Protein AF-A0A954U4F9-F1 (afdb_monomer_lite)

Sequence (194 aa):
PFNKIRFCVFPKHYRYNENEPAQYPFPCLAKGSSKWLGSNKSEIREGWKFDFAHFVPAYFQHLEKRIGQLRDLGIEADIILFHPYDRWGFSTMDAEHDDRYLRYVVARLAAYRNVWWSMANEFDLMDEKSMADWDRFFHVVQESDPYQHLRSVHNCRGFYDHAKPWVTHQSIQFRDLTQVNLWRTQAKKPVVVD

Structure (mmCIF, N/CA/C/O backbone):
data_AF-A0A954U4F9-F1
#
_entry.id   AF-A0A954U4F9-F1
#
loop_
_atom_site.group_PDB
_atom_site.id
_atom_site.type_symbol
_atom_site.label_atom_id
_atom_site.label_alt_id
_atom_site.label_comp_id
_atom_site.label_asym_id
_atom_site.label_entity_id
_atom_site.label_seq_id
_atom_site.pdbx_PDB_ins_code
_atom_site.Cartn_x
_atom_site.Cartn_y
_atom_site.Cartn_z
_atom_site.occupancy
_atom_site.B_iso_or_equiv
_atom_site.auth_seq_id
_atom_site.auth_comp_id
_atom_site.auth_asym_id
_atom_site.auth_atom_id
_atom_site.pdbx_PDB_model_num
ATOM 1 N N . PRO A 1 1 ? -1.617 -17.246 18.560 1.00 83.25 1 PRO A N 1
ATOM 2 C CA . PRO A 1 1 ? -1.333 -17.273 17.102 1.00 83.25 1 PRO A CA 1
ATOM 3 C C . PRO A 1 1 ? -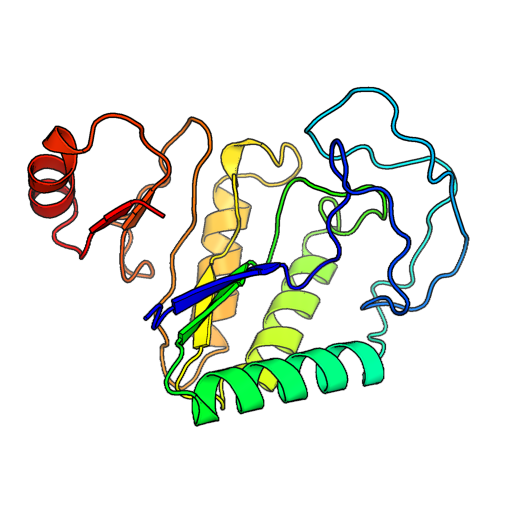1.623 -15.885 16.521 1.00 83.25 1 PRO A C 1
ATOM 5 O O . PRO A 1 1 ? -2.483 -15.204 17.074 1.00 83.25 1 PRO A O 1
ATOM 8 N N . PHE A 1 2 ? -0.916 -15.455 15.472 1.00 95.06 2 PHE A N 1
ATOM 9 C CA . PHE A 1 2 ? -1.218 -14.186 14.795 1.00 95.06 2 PHE A CA 1
ATOM 10 C C . PHE A 1 2 ? -2.509 -14.311 13.978 1.00 95.06 2 PHE A C 1
ATOM 12 O O . PHE A 1 2 ? -2.711 -15.327 13.318 1.00 95.06 2 PHE A O 1
ATOM 19 N N . ASN A 1 3 ? -3.358 -13.283 14.015 1.00 97.69 3 ASN A N 1
ATOM 20 C CA . ASN A 1 3 ? -4.588 -13.177 13.222 1.00 97.69 3 ASN A CA 1
ATOM 21 C C . ASN A 1 3 ? -4.562 -11.989 12.244 1.00 97.69 3 ASN A C 1
ATOM 23 O O . ASN A 1 3 ? -5.569 -11.712 11.609 1.00 97.69 3 ASN A O 1
ATOM 27 N N . LYS A 1 4 ? -3.428 -11.294 12.117 1.00 98.56 4 LYS A N 1
ATOM 28 C CA . LYS A 1 4 ? -3.172 -10.257 11.112 1.00 98.56 4 LYS A CA 1
ATOM 29 C C . LYS A 1 4 ? -1.710 -10.315 10.689 1.00 98.56 4 LYS A C 1
ATOM 31 O O . LYS A 1 4 ? -0.844 -10.570 11.527 1.00 98.56 4 LYS A O 1
ATOM 36 N N . ILE A 1 5 ? -1.432 -10.063 9.415 1.00 98.38 5 ILE A N 1
ATOM 37 C CA . ILE A 1 5 ? -0.070 -9.920 8.891 1.00 98.38 5 ILE A CA 1
ATOM 38 C C . ILE A 1 5 ? 0.010 -8.737 7.933 1.00 98.38 5 ILE A C 1
ATOM 40 O O . ILE A 1 5 ? -0.862 -8.565 7.084 1.00 98.38 5 ILE A O 1
ATOM 44 N N . ARG A 1 6 ? 1.079 -7.947 8.066 1.00 98.50 6 ARG A N 1
ATOM 45 C CA . ARG A 1 6 ? 1.397 -6.840 7.161 1.00 98.50 6 ARG A CA 1
ATOM 46 C C . ARG A 1 6 ? 2.337 -7.322 6.067 1.00 98.50 6 ARG A C 1
ATOM 48 O O . ARG A 1 6 ? 3.351 -7.953 6.369 1.00 98.50 6 ARG A O 1
ATOM 55 N N . PHE A 1 7 ? 2.030 -7.023 4.812 1.00 98.56 7 PHE A N 1
ATOM 56 C CA . PHE A 1 7 ? 2.919 -7.339 3.695 1.00 98.56 7 PHE A CA 1
ATOM 57 C C . PHE A 1 7 ? 2.764 -6.344 2.550 1.00 98.56 7 PHE A C 1
ATOM 59 O O . PHE A 1 7 ? 1.707 -5.756 2.339 1.00 98.56 7 PHE A O 1
ATOM 66 N N . CYS A 1 8 ? 3.854 -6.151 1.817 1.00 98.44 8 CYS A N 1
ATOM 67 C CA . CYS A 1 8 ? 3.915 -5.263 0.666 1.00 98.44 8 CYS A CA 1
ATOM 68 C C . CYS A 1 8 ? 3.305 -5.937 -0.559 1.00 98.44 8 CYS A C 1
ATOM 70 O O . CYS A 1 8 ? 3.579 -7.112 -0.809 1.00 98.44 8 CYS A O 1
ATOM 72 N N . VAL A 1 9 ? 2.506 -5.185 -1.325 1.00 98.56 9 VAL A N 1
ATOM 73 C CA . VAL A 1 9 ? 2.170 -5.582 -2.695 1.00 98.56 9 VAL A CA 1
ATOM 74 C C . VAL A 1 9 ? 3.467 -5.616 -3.483 1.00 98.56 9 VAL A C 1
ATOM 76 O O . VAL A 1 9 ? 3.911 -6.695 -3.858 1.00 98.56 9 VAL A O 1
ATOM 79 N N . PHE A 1 10 ? 4.107 -4.456 -3.650 1.00 98.00 10 PHE A N 1
ATOM 80 C CA . PHE A 1 10 ? 5.369 -4.330 -4.365 1.00 98.00 10 PHE A CA 1
ATOM 81 C C . PHE A 1 10 ? 6.520 -5.085 -3.679 1.00 98.00 10 PHE A C 1
ATOM 83 O O . PHE A 1 10 ? 6.517 -5.278 -2.459 1.00 98.00 10 PHE A O 1
ATOM 90 N N . PRO A 1 11 ? 7.507 -5.566 -4.459 1.00 95.81 11 PRO A N 1
ATOM 91 C CA . PRO A 1 11 ? 8.689 -6.202 -3.894 1.00 95.81 11 PRO A CA 1
ATOM 92 C C . PRO A 1 11 ? 9.488 -5.206 -3.045 1.00 95.81 11 PRO A C 1
ATOM 94 O O . PRO A 1 11 ? 9.502 -4.009 -3.312 1.00 95.81 11 PRO A O 1
ATOM 97 N N . LYS A 1 12 ? 10.186 -5.724 -2.032 1.00 93.62 12 LYS A N 1
ATOM 98 C CA . LYS A 1 12 ? 10.961 -4.934 -1.070 1.00 93.62 12 LYS A CA 1
ATOM 99 C C . LYS A 1 12 ? 12.455 -5.055 -1.351 1.00 93.62 12 LYS A C 1
ATOM 101 O O . LYS A 1 12 ? 12.994 -6.156 -1.283 1.00 93.62 12 LYS A O 1
ATOM 106 N N . HIS A 1 13 ? 13.125 -3.928 -1.572 1.00 90.19 13 HIS A N 1
ATOM 107 C CA . HIS A 1 13 ? 14.581 -3.828 -1.560 1.00 90.19 13 HIS A CA 1
ATOM 108 C C . HIS A 1 13 ? 15.045 -3.105 -0.295 1.00 90.19 13 HIS A C 1
ATOM 110 O O . HIS A 1 13 ? 14.657 -1.968 -0.040 1.00 90.19 13 HIS A O 1
ATOM 116 N N . TYR A 1 14 ? 15.836 -3.780 0.536 1.00 88.50 14 TYR A N 1
ATOM 117 C CA . TYR A 1 14 ? 16.292 -3.229 1.812 1.00 88.50 14 TYR A CA 1
ATOM 118 C C . TYR A 1 14 ? 17.574 -3.917 2.274 1.00 88.50 14 TYR A C 1
ATOM 120 O O . TYR A 1 14 ? 17.950 -4.964 1.745 1.00 88.50 14 TYR A O 1
ATOM 128 N N . ARG A 1 15 ? 18.215 -3.389 3.322 1.00 85.56 15 ARG A N 1
ATOM 129 C CA . ARG A 1 15 ? 19.323 -4.081 3.989 1.00 85.56 15 ARG A CA 1
ATOM 130 C C . ARG A 1 15 ? 18.898 -5.506 4.377 1.00 85.56 15 ARG A C 1
ATOM 132 O O . ARG A 1 15 ? 17.886 -5.682 5.054 1.00 85.56 15 ARG A O 1
ATOM 139 N N . TYR A 1 16 ? 19.683 -6.500 3.954 1.00 86.75 16 TYR A N 1
ATOM 140 C CA . TYR A 1 16 ? 19.411 -7.941 4.110 1.00 86.75 16 TYR A CA 1
ATOM 141 C C . TYR A 1 16 ? 18.215 -8.489 3.309 1.00 86.75 16 TYR A C 1
ATOM 143 O O . TYR A 1 16 ? 17.798 -9.625 3.526 1.00 86.75 16 TYR A O 1
ATOM 151 N N . ASN A 1 17 ? 17.677 -7.714 2.365 1.00 87.44 17 ASN A N 1
ATOM 152 C CA . ASN A 1 17 ? 16.648 -8.144 1.426 1.00 87.44 17 ASN A CA 1
ATOM 153 C C . ASN A 1 17 ? 16.997 -7.672 0.005 1.00 87.44 17 ASN A C 1
ATOM 155 O O . ASN A 1 17 ? 16.533 -6.634 -0.473 1.00 87.44 17 ASN A O 1
ATOM 159 N N . GLU A 1 18 ? 17.872 -8.438 -0.648 1.00 84.81 18 GLU A N 1
ATOM 160 C CA . GLU A 1 18 ? 18.409 -8.130 -1.982 1.00 84.81 18 GLU A CA 1
ATOM 161 C C . GLU A 1 18 ? 17.909 -9.089 -3.073 1.00 84.81 18 GLU A C 1
ATOM 163 O O . GLU A 1 18 ? 18.182 -8.866 -4.257 1.00 84.81 18 GLU A O 1
ATOM 168 N N . ASN A 1 19 ? 17.157 -10.124 -2.677 1.00 88.19 19 ASN A N 1
ATOM 169 C CA . ASN A 1 19 ? 16.639 -11.165 -3.561 1.00 88.19 19 ASN A CA 1
ATOM 170 C C . ASN A 1 19 ? 15.830 -10.554 -4.711 1.00 88.19 19 ASN A C 1
ATOM 172 O O . ASN A 1 19 ? 14.979 -9.691 -4.496 1.00 88.19 19 ASN A O 1
ATOM 176 N N . GLU A 1 20 ? 16.064 -11.029 -5.934 1.00 89.75 20 GLU A N 1
ATOM 177 C CA . GLU A 1 20 ? 15.207 -10.654 -7.057 1.00 89.75 20 GLU A CA 1
ATOM 178 C C . GLU A 1 20 ? 13.834 -11.319 -6.928 1.00 89.75 20 GLU A C 1
ATOM 180 O O . GLU A 1 20 ? 13.761 -12.531 -6.688 1.00 89.75 20 GLU A O 1
ATOM 185 N N . PRO A 1 21 ? 12.733 -10.571 -7.110 1.00 92.81 21 PRO A N 1
ATOM 186 C CA . PRO A 1 21 ? 11.418 -11.175 -7.170 1.00 92.81 21 PRO A CA 1
ATOM 187 C C . PRO A 1 21 ? 11.297 -12.010 -8.450 1.00 92.81 21 PRO A C 1
ATOM 189 O O . PRO A 1 21 ? 11.773 -11.636 -9.521 1.00 92.81 21 PRO A O 1
ATOM 192 N N . ALA A 1 22 ? 10.614 -13.150 -8.352 1.00 92.94 22 ALA A N 1
ATOM 193 C CA . ALA A 1 22 ? 10.379 -14.017 -9.507 1.00 92.94 22 ALA A CA 1
ATOM 194 C C . ALA A 1 22 ? 9.445 -13.377 -10.554 1.00 92.94 22 ALA A C 1
ATOM 196 O O . ALA A 1 22 ? 9.438 -13.786 -11.713 1.00 92.94 22 ALA A O 1
ATOM 197 N N . GLN A 1 23 ? 8.624 -12.408 -10.136 1.00 94.81 23 GLN A N 1
ATOM 198 C CA . GLN A 1 23 ? 7.621 -11.728 -10.952 1.00 94.81 23 GLN A CA 1
ATOM 199 C C . GLN A 1 23 ? 7.501 -10.260 -10.529 1.00 94.81 23 GLN A C 1
ATOM 201 O O . GLN A 1 23 ? 7.738 -9.923 -9.370 1.00 94.81 23 GLN A O 1
ATOM 206 N N . TYR A 1 24 ? 7.070 -9.411 -11.461 1.00 97.56 24 TYR A N 1
ATOM 207 C CA . TYR A 1 24 ? 6.826 -7.986 -11.242 1.00 97.56 24 TYR A CA 1
ATOM 208 C C . TYR A 1 24 ? 5.364 -7.638 -11.559 1.00 97.56 24 TYR A C 1
ATOM 210 O O . TYR A 1 24 ? 4.747 -8.328 -12.374 1.00 97.56 24 TYR A O 1
ATOM 218 N N . PRO A 1 25 ? 4.817 -6.563 -10.965 1.00 98.25 25 PRO A N 1
ATOM 219 C CA . PRO A 1 25 ? 3.463 -6.071 -11.257 1.00 98.25 25 PRO A CA 1
ATOM 220 C C . PRO A 1 25 ? 3.293 -5.535 -12.688 1.00 98.25 25 PRO A C 1
ATOM 222 O O . PRO A 1 25 ? 2.173 -5.527 -13.199 1.00 98.25 25 PRO A O 1
ATOM 225 N N . PHE A 1 26 ? 4.388 -5.123 -13.332 1.00 98.56 26 PHE A N 1
ATOM 226 C CA . PHE A 1 26 ? 4.433 -4.508 -14.661 1.00 98.56 26 PHE A CA 1
ATOM 227 C C . PHE A 1 26 ? 5.470 -5.221 -15.552 1.00 98.56 26 PHE A C 1
ATOM 229 O O . PHE A 1 26 ? 6.446 -5.768 -15.022 1.00 98.56 26 PHE A O 1
ATOM 236 N N . PRO A 1 27 ? 5.314 -5.227 -16.891 1.00 98.25 27 PRO A N 1
ATOM 237 C CA . PRO A 1 27 ? 6.334 -5.717 -17.808 1.00 98.25 27 PRO A CA 1
ATOM 238 C C . PRO A 1 27 ? 7.660 -4.976 -17.629 1.00 98.25 27 PRO A C 1
ATOM 240 O O . PRO A 1 27 ? 7.718 -3.747 -17.658 1.00 98.25 27 PRO A O 1
ATOM 243 N N . CYS A 1 28 ? 8.737 -5.738 -17.451 1.00 96.31 28 CYS A N 1
ATOM 244 C CA . CYS A 1 28 ? 10.091 -5.207 -17.357 1.00 96.31 28 CYS A CA 1
ATOM 245 C C . CYS A 1 28 ? 10.623 -4.911 -18.767 1.00 96.31 28 CYS A C 1
ATOM 247 O O . CYS A 1 28 ? 10.787 -5.829 -19.570 1.00 96.31 28 CYS A O 1
ATOM 249 N N . LEU A 1 29 ? 10.893 -3.639 -19.057 1.00 95.88 29 LEU A N 1
ATOM 250 C CA . LEU A 1 29 ? 11.442 -3.173 -20.334 1.00 95.88 29 LEU A CA 1
ATOM 251 C C . LEU A 1 29 ? 12.974 -3.184 -20.333 1.00 95.88 29 LEU A C 1
ATOM 253 O O . LEU A 1 29 ? 13.598 -3.424 -21.363 1.00 95.88 29 LEU A O 1
ATOM 257 N N . ALA A 1 30 ? 13.583 -2.923 -19.176 1.00 93.62 30 ALA A N 1
ATOM 258 C CA . ALA A 1 30 ? 15.024 -2.999 -18.979 1.00 93.62 30 ALA A CA 1
ATOM 259 C C . ALA A 1 30 ? 15.349 -3.341 -17.520 1.00 93.62 30 ALA A C 1
ATOM 261 O O . ALA A 1 30 ? 14.650 -2.911 -16.598 1.00 93.62 30 ALA A O 1
ATOM 262 N N . LYS A 1 31 ? 16.422 -4.115 -17.323 1.00 90.25 31 LYS A N 1
ATOM 263 C CA . LYS A 1 31 ? 16.948 -4.456 -15.997 1.00 90.25 31 LYS A CA 1
ATOM 264 C C . LYS A 1 31 ? 18.041 -3.472 -15.595 1.00 90.25 31 LYS A C 1
ATOM 266 O O . LYS A 1 31 ? 18.921 -3.165 -16.396 1.00 90.25 31 LYS A O 1
ATOM 271 N N . GLY A 1 32 ? 17.998 -3.032 -14.343 1.00 86.12 32 GLY A N 1
ATOM 272 C CA . GLY A 1 32 ? 19.047 -2.240 -13.707 1.00 86.12 32 GLY A CA 1
ATOM 273 C C . GLY A 1 32 ? 19.898 -3.064 -12.741 1.00 86.12 32 GLY A C 1
ATOM 274 O O . GLY A 1 32 ? 19.799 -4.289 -12.671 1.00 86.12 32 GLY A O 1
ATOM 275 N N . SER A 1 33 ? 20.744 -2.377 -11.975 1.00 82.50 33 SER A N 1
ATOM 276 C CA . SER A 1 33 ? 21.608 -3.008 -10.968 1.00 82.50 33 SER A CA 1
ATOM 277 C C . SER A 1 33 ? 20.823 -3.508 -9.749 1.00 82.50 33 SER A C 1
ATOM 279 O O . SER A 1 33 ? 19.863 -2.875 -9.317 1.00 82.50 33 SER A O 1
ATOM 281 N N . SER A 1 34 ? 21.295 -4.578 -9.108 1.00 79.56 34 SER A N 1
ATOM 282 C CA . SER A 1 34 ? 20.685 -5.171 -7.898 1.00 79.56 34 SER A CA 1
ATOM 283 C C . SER A 1 34 ? 21.550 -5.055 -6.635 1.00 79.56 34 SER A C 1
ATOM 285 O O . SER A 1 34 ? 21.087 -5.351 -5.540 1.00 79.56 34 SER A O 1
ATOM 287 N N . LYS A 1 35 ? 22.783 -4.544 -6.765 1.00 76.06 35 LYS A N 1
ATOM 288 C CA . LYS A 1 35 ? 23.743 -4.321 -5.668 1.00 76.06 35 LYS A CA 1
ATOM 289 C C . LYS A 1 35 ? 23.285 -3.263 -4.661 1.00 76.06 35 LYS A C 1
ATOM 291 O O . LYS A 1 35 ? 23.235 -2.103 -5.058 1.00 76.06 35 LYS A O 1
ATOM 296 N N . TRP A 1 36 ? 23.011 -3.592 -3.401 1.00 74.50 36 TRP A N 1
ATOM 297 C CA . TRP A 1 36 ? 22.679 -2.593 -2.366 1.00 74.50 36 TRP A CA 1
ATOM 298 C C . TRP A 1 36 ? 23.773 -1.512 -2.199 1.00 74.50 36 TRP A C 1
ATOM 300 O O . TRP A 1 36 ? 24.963 -1.838 -2.204 1.00 74.50 36 TRP A O 1
ATOM 310 N N . LEU A 1 37 ? 23.388 -0.230 -2.090 1.00 74.06 37 LEU A N 1
ATOM 311 C CA . LEU A 1 37 ? 24.334 0.901 -2.036 1.00 74.06 37 LEU A CA 1
ATOM 312 C C . LEU A 1 37 ? 24.467 1.561 -0.659 1.00 74.06 37 LEU A C 1
ATOM 314 O O . LEU A 1 37 ? 25.291 2.460 -0.502 1.00 74.06 37 LEU A O 1
ATOM 318 N N . GLY A 1 38 ? 23.726 1.102 0.348 1.00 71.81 38 GLY A N 1
ATOM 319 C CA . GLY A 1 38 ? 23.849 1.624 1.709 1.00 71.81 38 GLY A CA 1
ATOM 320 C C . GLY A 1 38 ? 22.635 2.388 2.225 1.00 71.81 38 GLY A C 1
ATOM 321 O O . GLY A 1 38 ? 22.636 2.761 3.399 1.00 71.81 38 GLY A O 1
ATOM 322 N N . SER A 1 39 ? 21.616 2.636 1.396 1.00 71.00 39 SER A N 1
ATOM 323 C CA . SER A 1 39 ? 20.434 3.398 1.791 1.00 71.00 39 SER A CA 1
ATOM 324 C C . SER A 1 39 ? 19.286 2.493 2.236 1.00 71.00 39 SER A C 1
ATOM 326 O O . SER A 1 39 ? 19.106 1.365 1.775 1.00 71.00 39 SER A O 1
ATOM 328 N N . ASN A 1 40 ? 18.491 3.034 3.156 1.00 68.56 40 ASN A N 1
ATOM 329 C CA . ASN A 1 40 ? 17.230 2.462 3.625 1.00 68.56 40 ASN A CA 1
ATOM 330 C C . ASN A 1 40 ? 16.008 3.193 3.024 1.00 68.56 40 ASN A C 1
ATOM 332 O O . ASN A 1 40 ? 14.882 2.944 3.444 1.00 68.56 40 ASN A O 1
ATOM 336 N N . LYS A 1 41 ? 16.228 4.119 2.083 1.00 68.06 41 LYS A N 1
ATOM 337 C CA . LYS A 1 41 ? 15.193 4.794 1.283 1.00 68.06 41 LYS A CA 1
ATOM 338 C C . LYS A 1 41 ? 15.182 4.246 -0.145 1.00 68.06 41 LYS A C 1
ATOM 340 O O . LYS A 1 41 ? 16.110 3.527 -0.516 1.00 68.06 41 LYS A O 1
ATOM 345 N N . SER A 1 42 ? 14.179 4.635 -0.933 1.00 69.06 42 SER A N 1
ATOM 346 C CA . SER A 1 42 ? 14.087 4.280 -2.346 1.00 69.06 42 SER A CA 1
ATOM 347 C C . SER A 1 42 ? 15.374 4.680 -3.061 1.00 69.06 42 SER A C 1
ATOM 349 O O . SER A 1 42 ? 15.766 5.844 -3.081 1.00 69.06 42 SER A O 1
ATOM 351 N N . GLU A 1 43 ? 16.051 3.688 -3.624 1.00 69.44 43 GLU A N 1
ATOM 352 C CA . GLU A 1 43 ? 17.248 3.856 -4.435 1.00 69.44 43 GLU A CA 1
ATOM 353 C C . GLU A 1 43 ? 16.830 3.601 -5.879 1.00 69.44 43 GLU A C 1
ATOM 355 O O . GLU A 1 43 ? 17.077 2.511 -6.386 1.00 69.44 43 GLU A O 1
ATOM 360 N N . ILE A 1 44 ? 16.148 4.541 -6.542 1.00 66.81 44 ILE A N 1
ATOM 361 C CA . ILE A 1 44 ? 15.753 4.333 -7.944 1.00 66.81 44 ILE A CA 1
ATOM 362 C C . ILE A 1 44 ? 17.019 4.187 -8.781 1.00 66.81 44 ILE A C 1
ATOM 364 O O . ILE A 1 44 ? 17.814 5.119 -8.906 1.00 66.81 44 ILE A O 1
ATOM 368 N N . ARG A 1 45 ? 17.253 2.980 -9.299 1.00 66.94 45 ARG A N 1
ATOM 369 C CA . ARG A 1 45 ? 18.544 2.652 -9.908 1.00 66.94 45 ARG A CA 1
ATOM 370 C C . ARG A 1 45 ? 18.508 2.905 -11.385 1.00 66.94 45 ARG A C 1
ATOM 372 O O . ARG A 1 45 ? 17.541 2.573 -12.070 1.00 66.94 45 ARG A O 1
ATOM 379 N N . GLU A 1 46 ? 19.644 3.364 -11.881 1.00 67.88 46 GLU A N 1
ATOM 380 C CA . GLU A 1 46 ? 19.895 3.404 -13.307 1.00 67.88 46 GLU A CA 1
ATOM 381 C C . GLU A 1 46 ? 19.658 2.020 -13.932 1.00 67.88 46 GLU A C 1
ATOM 383 O O . GLU A 1 46 ? 20.132 0.982 -13.453 1.00 67.88 46 GLU A O 1
ATOM 388 N N . GLY A 1 47 ? 18.877 2.021 -15.009 1.00 80.19 47 GLY A N 1
ATOM 389 C CA . GLY A 1 47 ? 18.649 0.862 -15.864 1.00 80.19 47 GLY A CA 1
ATOM 390 C C . GLY A 1 47 ? 17.312 0.148 -15.673 1.00 80.19 47 GLY A C 1
ATOM 391 O O . GLY A 1 47 ? 16.840 -0.438 -16.646 1.00 80.19 47 GLY A O 1
ATOM 392 N N . TRP A 1 48 ? 16.659 0.215 -14.504 1.00 91.56 48 TRP A N 1
ATOM 393 C CA . TRP A 1 48 ? 15.318 -0.373 -14.369 1.00 91.56 48 TRP A CA 1
ATOM 394 C C . TRP A 1 48 ? 14.294 0.470 -15.130 1.00 91.56 48 TRP A C 1
ATOM 396 O O . TRP A 1 48 ? 14.194 1.678 -14.927 1.00 91.56 48 TRP A O 1
ATOM 406 N N . LYS A 1 49 ? 13.538 -0.172 -16.025 1.00 93.56 49 LYS A N 1
ATOM 407 C CA . LYS A 1 49 ? 12.417 0.445 -16.743 1.00 93.56 49 LYS A CA 1
ATOM 408 C C . LYS A 1 49 ? 11.263 -0.536 -16.820 1.00 93.56 49 LYS A C 1
ATOM 410 O O . LYS A 1 49 ? 11.470 -1.706 -17.145 1.00 93.56 49 LYS A O 1
ATOM 415 N N . PHE A 1 50 ? 10.060 -0.043 -16.568 1.00 96.75 50 PHE A N 1
ATOM 416 C CA . PHE A 1 50 ? 8.830 -0.822 -16.597 1.00 96.75 50 PHE A CA 1
ATOM 417 C C . PHE A 1 50 ? 7.774 -0.119 -17.440 1.00 96.75 50 PHE A C 1
ATOM 419 O O . PHE A 1 50 ? 7.770 1.105 -17.555 1.00 96.75 50 PHE A O 1
ATOM 426 N N . ASP A 1 51 ? 6.885 -0.910 -18.027 1.00 97.75 51 ASP A N 1
ATOM 427 C CA . ASP A 1 51 ? 5.682 -0.415 -18.684 1.00 97.75 51 ASP A CA 1
ATOM 428 C C . ASP A 1 51 ? 4.560 -0.270 -17.650 1.00 97.75 51 ASP A C 1
ATOM 430 O O . ASP A 1 51 ? 3.813 -1.213 -17.385 1.00 97.75 51 ASP A O 1
ATOM 434 N N . PHE A 1 52 ? 4.453 0.909 -17.038 1.00 97.62 52 PHE A N 1
ATOM 435 C CA . PHE A 1 52 ? 3.422 1.175 -16.033 1.00 97.62 52 PHE A CA 1
ATOM 436 C C . PHE A 1 52 ? 1.998 1.222 -16.615 1.00 97.62 52 PHE A C 1
ATOM 438 O O . PHE A 1 52 ? 1.025 1.150 -15.861 1.00 97.62 52 PHE A O 1
ATOM 445 N N . ALA A 1 53 ? 1.845 1.264 -17.943 1.00 96.88 53 ALA A N 1
ATOM 446 C CA . ALA A 1 53 ? 0.541 1.243 -18.592 1.00 96.88 53 ALA A CA 1
ATOM 447 C C . ALA A 1 53 ? -0.062 -0.170 -18.678 1.00 96.88 53 ALA A C 1
ATOM 449 O O . ALA A 1 53 ? -1.259 -0.300 -18.943 1.00 96.88 53 ALA A O 1
ATOM 450 N N . HIS A 1 54 ? 0.708 -1.235 -18.431 1.00 98.25 54 HIS A N 1
ATOM 451 C CA . HIS A 1 54 ? 0.217 -2.610 -18.520 1.00 98.25 54 HIS A CA 1
ATOM 452 C C . HIS A 1 54 ? 0.548 -3.411 -17.264 1.00 98.25 54 HIS A C 1
ATOM 454 O O . HIS A 1 54 ? 1.694 -3.505 -16.849 1.00 98.25 54 HIS A O 1
ATOM 460 N N . PHE A 1 55 ? -0.453 -4.055 -16.668 1.00 98.75 55 PHE A N 1
ATOM 461 C CA . PHE A 1 55 ? -0.230 -4.964 -15.544 1.00 98.75 55 PHE A CA 1
ATOM 462 C C . PHE A 1 55 ? 0.156 -6.361 -16.031 1.00 98.75 55 PHE A C 1
ATOM 464 O O . PHE A 1 55 ? -0.287 -6.798 -17.090 1.00 98.75 55 PHE A O 1
ATOM 471 N N . VAL A 1 56 ? 0.910 -7.099 -15.215 1.00 98.69 56 VAL A N 1
ATOM 472 C CA . VAL A 1 56 ? 1.158 -8.538 -15.380 1.00 98.69 56 VAL A CA 1
ATOM 473 C C . VAL A 1 56 ? 0.148 -9.303 -14.516 1.00 98.69 56 VAL A C 1
ATOM 475 O O . VAL A 1 56 ? 0.352 -9.420 -13.306 1.00 98.69 56 VAL A O 1
ATOM 478 N N . PRO A 1 57 ? -0.946 -9.866 -15.072 1.00 98.56 57 PRO A N 1
ATOM 479 C CA . PRO A 1 57 ? -2.015 -10.446 -14.254 1.00 98.56 57 PRO A CA 1
ATOM 480 C C . PRO A 1 57 ? -1.551 -11.606 -13.366 1.00 98.56 57 PRO A C 1
ATOM 482 O O . PRO A 1 57 ? -2.041 -11.751 -12.250 1.00 98.56 57 PRO A O 1
ATOM 485 N N . ALA A 1 58 ? -0.568 -12.390 -13.823 1.00 98.50 58 ALA A N 1
ATOM 486 C CA . ALA A 1 58 ? -0.015 -13.520 -13.075 1.00 98.50 58 ALA A CA 1
ATOM 487 C C . ALA A 1 58 ? 0.574 -13.118 -11.708 1.00 98.50 58 ALA A C 1
ATOM 489 O O . ALA A 1 58 ? 0.489 -13.890 -10.754 1.00 98.50 58 ALA A O 1
ATOM 490 N N . TYR A 1 59 ? 1.121 -11.904 -11.593 1.00 98.69 59 TYR A N 1
ATOM 491 C CA . TYR A 1 59 ? 1.635 -11.371 -10.332 1.00 98.69 59 TYR A CA 1
ATOM 492 C C . TYR A 1 59 ? 0.509 -11.175 -9.305 1.00 98.69 59 TYR A C 1
ATOM 494 O O . TYR A 1 59 ? 0.591 -11.642 -8.169 1.00 98.69 59 TYR A O 1
ATOM 502 N N . PHE A 1 60 ? -0.594 -10.557 -9.729 1.00 98.75 60 PHE A N 1
ATOM 503 C CA . PHE A 1 60 ? -1.747 -10.302 -8.863 1.00 98.75 60 PHE A CA 1
ATOM 504 C C . PHE A 1 60 ? -2.533 -11.581 -8.555 1.00 98.75 60 PHE A C 1
ATOM 506 O O . PHE A 1 60 ? -2.994 -11.750 -7.433 1.00 98.75 60 PHE A O 1
ATOM 513 N N . GLN A 1 61 ? -2.595 -12.537 -9.486 1.00 98.75 61 GLN A N 1
ATOM 514 C CA . GLN A 1 61 ? -3.151 -13.872 -9.229 1.00 98.75 61 GLN A CA 1
ATOM 515 C C . GLN A 1 61 ? -2.366 -14.627 -8.146 1.00 98.75 61 GLN A C 1
ATOM 517 O O . GLN A 1 61 ? -2.948 -15.341 -7.325 1.00 98.75 61 GLN A O 1
ATOM 522 N N . HIS A 1 62 ? -1.038 -14.468 -8.111 1.00 98.56 62 HIS A N 1
ATOM 523 C CA . HIS A 1 62 ? -0.234 -15.019 -7.024 1.00 98.56 62 HIS A CA 1
ATOM 524 C C . HIS A 1 62 ? -0.607 -14.381 -5.682 1.00 98.56 62 HIS A C 1
ATOM 526 O O . HIS A 1 62 ? -0.812 -15.097 -4.700 1.00 98.56 62 HIS A O 1
ATOM 532 N N . LEU A 1 63 ? -0.727 -13.052 -5.647 1.00 98.50 63 LEU A N 1
ATOM 533 C CA . LEU A 1 63 ? -1.114 -12.298 -4.456 1.00 98.50 63 LEU A CA 1
ATOM 534 C C . LEU A 1 63 ? -2.503 -12.712 -3.940 1.00 98.50 63 LEU A C 1
ATOM 536 O O . LEU A 1 63 ? -2.646 -13.058 -2.769 1.00 98.50 63 LEU A O 1
ATOM 540 N N . GLU A 1 64 ? -3.495 -12.784 -4.827 1.00 98.81 64 GLU A N 1
ATOM 541 C CA . GLU A 1 64 ? -4.861 -13.264 -4.564 1.00 98.81 64 GLU A CA 1
ATOM 542 C C . GLU A 1 64 ? -4.879 -14.652 -3.933 1.00 98.81 64 GLU A C 1
ATOM 544 O O . GLU A 1 64 ? -5.571 -14.890 -2.940 1.00 98.81 64 GLU A O 1
ATOM 549 N N . LYS A 1 65 ? -4.075 -15.575 -4.476 1.00 98.75 65 LYS A N 1
ATOM 550 C CA . LYS A 1 65 ? -3.930 -16.919 -3.915 1.00 98.75 65 LYS A CA 1
ATOM 551 C C . LYS A 1 65 ? -3.438 -16.862 -2.470 1.00 98.75 65 LYS A C 1
ATOM 553 O O . LYS A 1 65 ? -3.963 -17.590 -1.630 1.00 98.75 65 LYS A O 1
ATOM 558 N N . ARG A 1 66 ? -2.443 -16.021 -2.162 1.00 98.62 66 ARG A N 1
ATOM 559 C CA . ARG A 1 66 ? -1.908 -15.898 -0.794 1.00 98.62 66 ARG A CA 1
ATOM 560 C C . ARG A 1 66 ? -2.899 -15.234 0.156 1.00 98.62 66 ARG A C 1
ATOM 562 O O . ARG A 1 66 ? -3.067 -15.727 1.265 1.00 98.62 66 ARG A O 1
ATOM 569 N N . ILE A 1 67 ? -3.617 -14.207 -0.289 1.00 98.81 67 ILE A N 1
ATOM 570 C CA . ILE A 1 67 ? -4.677 -13.560 0.499 1.00 98.81 67 ILE A CA 1
ATOM 571 C C . ILE A 1 67 ? -5.805 -14.548 0.816 1.00 98.81 67 ILE A C 1
ATOM 573 O O . ILE A 1 67 ? -6.236 -14.635 1.966 1.00 98.81 67 ILE A O 1
ATOM 577 N N . GLY A 1 68 ? -6.237 -15.347 -0.166 1.00 98.81 68 GLY A N 1
ATOM 578 C CA . GLY A 1 68 ? -7.221 -16.411 0.043 1.00 98.81 68 GLY A CA 1
ATOM 579 C C . GLY A 1 68 ? -6.753 -17.458 1.056 1.00 98.81 68 GLY A C 1
ATOM 580 O O . GLY A 1 68 ? -7.519 -17.853 1.927 1.00 98.81 68 GLY A O 1
ATOM 581 N N . GLN A 1 69 ? -5.476 -17.845 1.014 1.00 98.75 69 GLN A N 1
ATOM 582 C CA . GLN A 1 69 ? -4.902 -18.763 2.002 1.00 98.75 69 GLN A CA 1
ATOM 583 C C . GLN A 1 69 ? -4.861 -18.161 3.413 1.00 98.75 69 GLN A C 1
ATOM 585 O O . GLN A 1 69 ? -5.197 -18.853 4.369 1.00 98.75 69 GLN A O 1
ATOM 590 N N . LEU A 1 70 ? -4.497 -16.882 3.560 1.00 98.75 70 LEU A N 1
ATOM 591 C CA . LEU A 1 70 ? -4.556 -16.186 4.854 1.00 98.75 70 LEU A CA 1
ATOM 592 C C . LEU A 1 70 ? -5.988 -16.151 5.399 1.00 98.75 70 LEU A C 1
ATOM 594 O O . LEU A 1 70 ? -6.213 -16.459 6.567 1.00 98.75 70 LEU A O 1
ATOM 598 N N . ARG A 1 71 ? -6.965 -15.864 4.536 1.00 98.56 71 ARG A N 1
ATOM 599 C CA . ARG A 1 71 ? -8.390 -15.857 4.883 1.00 98.56 71 ARG A CA 1
ATOM 600 C C . ARG A 1 71 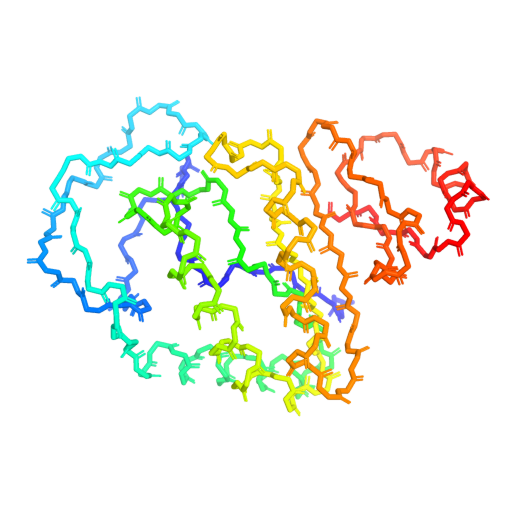? -8.857 -17.205 5.420 1.00 98.56 71 ARG A C 1
ATOM 602 O O . ARG A 1 71 ? -9.582 -17.249 6.410 1.00 98.56 71 ARG A O 1
ATOM 609 N N . ASP A 1 72 ? -8.460 -18.290 4.760 1.00 98.50 72 ASP A N 1
ATOM 610 C CA . ASP A 1 72 ? -8.849 -19.650 5.140 1.00 98.50 72 ASP A CA 1
ATOM 611 C C . ASP A 1 72 ? -8.187 -20.079 6.467 1.00 98.50 72 ASP A C 1
ATOM 613 O O . ASP A 1 72 ? -8.723 -20.923 7.181 1.00 98.50 72 ASP A O 1
ATOM 617 N N . LEU A 1 73 ? -7.074 -19.435 6.843 1.00 98.19 73 LEU A N 1
ATOM 618 C CA . LEU A 1 73 ? -6.422 -19.558 8.153 1.00 98.19 73 LEU A CA 1
ATOM 619 C C . LEU A 1 73 ? -6.990 -18.606 9.226 1.00 98.19 73 LEU A C 1
ATOM 621 O O . LEU A 1 73 ? -6.536 -18.650 10.368 1.00 98.19 73 LEU A O 1
ATOM 625 N N . GLY A 1 74 ? -7.954 -17.743 8.887 1.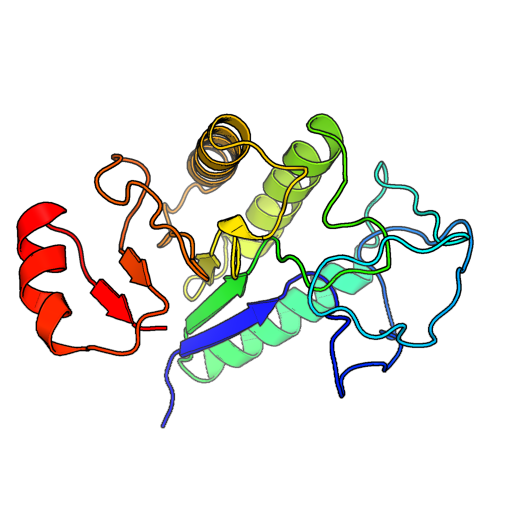00 98.25 74 GLY A N 1
ATOM 626 C CA . GLY A 1 74 ? -8.496 -16.736 9.808 1.00 98.25 74 GLY A CA 1
ATOM 627 C C . GLY A 1 74 ? -7.536 -15.575 10.093 1.00 98.25 74 GLY A C 1
ATOM 628 O O . GLY A 1 74 ? -7.540 -15.038 11.200 1.00 98.25 74 GLY A O 1
ATOM 629 N N . ILE A 1 75 ? -6.689 -15.222 9.120 1.00 98.81 75 ILE A N 1
ATOM 630 C CA . ILE A 1 75 ? -5.704 -14.141 9.216 1.00 98.81 75 ILE A CA 1
ATOM 631 C C . ILE A 1 75 ? -6.117 -12.971 8.312 1.00 98.81 75 ILE A C 1
ATOM 633 O O . ILE A 1 75 ? -6.311 -13.131 7.103 1.00 98.81 75 ILE A O 1
ATOM 637 N N . GLU A 1 76 ? -6.191 -11.781 8.899 1.00 98.81 76 GLU A N 1
ATOM 638 C CA . GLU A 1 76 ? -6.371 -10.507 8.210 1.00 98.81 76 GLU A CA 1
ATOM 639 C C . GLU A 1 76 ? -5.117 -10.158 7.390 1.00 98.81 76 GLU A C 1
ATOM 641 O O . GLU A 1 76 ? -3.981 -10.188 7.879 1.00 98.81 76 GLU A O 1
ATOM 646 N N . ALA A 1 77 ? -5.331 -9.843 6.119 1.00 98.81 77 ALA A N 1
ATOM 647 C CA . ALA A 1 77 ? -4.329 -9.408 5.168 1.00 98.81 77 ALA A CA 1
ATOM 648 C C . ALA A 1 77 ? -4.239 -7.878 5.187 1.00 98.81 77 ALA A C 1
ATOM 650 O O . ALA A 1 77 ? -5.054 -7.193 4.575 1.00 98.81 77 ALA A O 1
ATOM 651 N N . ASP A 1 78 ? -3.236 -7.350 5.883 1.00 98.88 78 ASP A N 1
ATOM 652 C CA . ASP A 1 78 ? -2.961 -5.918 5.947 1.00 98.88 78 ASP A CA 1
ATOM 653 C C . ASP A 1 78 ? -2.001 -5.527 4.816 1.00 98.88 78 ASP A C 1
ATOM 655 O O . ASP A 1 78 ? -0.785 -5.749 4.871 1.00 98.88 78 ASP A O 1
ATOM 659 N N . ILE A 1 79 ? -2.595 -5.042 3.726 1.00 98.88 79 ILE A N 1
ATOM 660 C CA . ILE A 1 79 ? -1.947 -4.877 2.429 1.00 98.88 79 ILE A CA 1
ATOM 661 C C . ILE A 1 79 ? -1.323 -3.490 2.343 1.00 98.88 79 ILE A C 1
ATOM 663 O O . ILE A 1 79 ? -2.023 -2.484 2.233 1.00 98.88 79 ILE A O 1
ATOM 667 N N . ILE A 1 80 ? 0.007 -3.449 2.325 1.00 98.94 80 ILE A N 1
ATOM 668 C CA . ILE A 1 80 ? 0.793 -2.235 2.109 1.00 98.94 80 ILE A CA 1
ATOM 669 C C . ILE A 1 80 ? 0.846 -1.940 0.605 1.00 98.94 80 ILE A C 1
ATOM 671 O O . ILE A 1 80 ? 1.494 -2.665 -0.157 1.00 98.94 80 ILE A O 1
ATOM 675 N N . LEU A 1 81 ? 0.158 -0.872 0.194 1.00 98.88 81 LEU A N 1
ATOM 676 C CA . LEU A 1 81 ? 0.001 -0.471 -1.207 1.00 98.88 81 LEU A CA 1
ATOM 677 C C . LEU A 1 81 ? 1.253 0.218 -1.760 1.00 98.88 81 LEU A C 1
ATOM 679 O O . LEU A 1 81 ? 1.633 -0.059 -2.897 1.00 98.88 81 LEU A O 1
ATOM 683 N N . PHE A 1 82 ? 1.912 1.049 -0.951 1.00 98.69 82 PHE A N 1
ATOM 684 C CA . PHE A 1 82 ? 3.168 1.723 -1.283 1.00 98.69 82 PHE A CA 1
ATOM 685 C C . PHE A 1 82 ? 4.195 1.617 -0.147 1.00 98.69 82 PHE A C 1
ATOM 687 O O . PHE A 1 82 ? 3.853 1.389 1.011 1.00 98.69 82 PHE A O 1
ATOM 694 N N . HIS A 1 83 ? 5.480 1.774 -0.456 1.00 97.56 83 HIS A N 1
ATOM 695 C CA . HIS A 1 83 ? 6.544 1.817 0.551 1.00 97.56 83 HIS A CA 1
ATOM 696 C C . HIS A 1 83 ? 7.832 2.432 -0.020 1.00 97.56 83 HIS A C 1
ATOM 698 O O . HIS A 1 83 ? 8.054 2.356 -1.232 1.00 97.56 83 HIS A O 1
ATOM 704 N N . PRO A 1 84 ? 8.746 2.931 0.832 1.00 95.19 84 PRO A N 1
ATOM 705 C CA . PRO A 1 84 ? 10.028 3.504 0.414 1.00 95.19 84 PRO A CA 1
ATOM 706 C C . PRO A 1 84 ? 11.121 2.448 0.150 1.00 95.19 84 PRO A C 1
ATOM 708 O O . PRO A 1 84 ? 12.289 2.783 0.005 1.00 95.19 84 PRO A O 1
ATOM 711 N N . TYR A 1 85 ? 10.801 1.151 0.154 1.00 93.25 85 TYR A N 1
ATOM 712 C CA . TYR A 1 85 ? 11.789 0.073 -0.024 1.00 93.25 85 TYR A CA 1
ATOM 713 C C . TYR A 1 85 ? 11.927 -0.358 -1.481 1.00 93.25 85 TYR A C 1
ATOM 715 O O . TYR A 1 85 ? 11.652 -1.509 -1.828 1.00 93.25 85 TYR A O 1
ATOM 723 N N . ASP A 1 86 ? 12.280 0.580 -2.347 1.00 92.06 86 ASP A N 1
ATOM 724 C CA . ASP A 1 86 ? 12.208 0.371 -3.786 1.00 92.06 86 ASP A CA 1
ATOM 725 C C . ASP A 1 86 ? 13.547 0.605 -4.490 1.00 92.06 86 ASP A C 1
ATOM 727 O O . ASP A 1 86 ? 14.378 1.410 -4.072 1.00 92.06 86 ASP A O 1
ATOM 731 N N . ARG A 1 87 ? 13.733 -0.123 -5.589 1.00 90.69 87 ARG A N 1
ATOM 732 C CA . ARG A 1 87 ? 14.806 0.100 -6.563 1.00 90.69 87 ARG A CA 1
ATOM 733 C C . ARG A 1 87 ? 14.333 0.087 -8.015 1.00 90.69 87 ARG A C 1
ATOM 735 O O . ARG A 1 87 ? 15.129 0.340 -8.918 1.00 90.69 87 ARG A O 1
ATOM 742 N N . TRP A 1 88 ? 13.068 -0.265 -8.232 1.00 93.44 88 TRP A N 1
ATOM 743 C CA . TRP A 1 88 ? 12.477 -0.564 -9.530 1.00 93.44 88 TRP A CA 1
ATOM 744 C C . TRP A 1 88 ? 11.718 0.628 -10.128 1.00 93.44 88 TRP A C 1
ATOM 746 O O . TRP A 1 88 ? 11.455 0.615 -11.328 1.00 93.44 88 TRP A O 1
ATOM 756 N N . GLY A 1 89 ? 11.393 1.651 -9.329 1.00 93.56 89 GLY A N 1
ATOM 757 C CA . GLY A 1 89 ? 10.644 2.840 -9.759 1.00 93.56 89 GLY A CA 1
ATOM 758 C C . GLY A 1 89 ? 9.163 2.817 -9.376 1.00 93.56 89 GLY A C 1
ATOM 759 O O . GLY A 1 89 ? 8.428 3.729 -9.741 1.00 93.56 89 GLY A O 1
ATOM 760 N N . PHE A 1 90 ? 8.707 1.801 -8.639 1.00 95.88 90 PHE A N 1
ATOM 761 C CA . PHE A 1 90 ? 7.321 1.679 -8.183 1.00 95.88 90 PHE A CA 1
ATOM 762 C C . PHE A 1 90 ? 6.961 2.718 -7.114 1.00 95.88 90 PHE A C 1
ATOM 764 O O . PHE A 1 90 ? 5.805 3.123 -7.029 1.00 95.88 90 PHE A O 1
ATOM 771 N N . SER A 1 91 ? 7.926 3.186 -6.310 1.00 94.62 91 SER A N 1
ATOM 772 C CA . SER A 1 91 ? 7.670 4.230 -5.305 1.00 94.62 91 SER A CA 1
ATOM 773 C C . SER A 1 91 ? 7.582 5.639 -5.899 1.00 94.62 91 SER A C 1
ATOM 775 O O . SER A 1 91 ? 7.145 6.556 -5.210 1.00 94.62 91 SER A O 1
ATOM 777 N N . THR A 1 92 ? 8.003 5.820 -7.154 1.00 94.69 92 THR A N 1
ATOM 778 C CA . THR A 1 92 ? 8.149 7.125 -7.820 1.00 94.69 92 THR A CA 1
ATOM 779 C C . THR A 1 92 ? 7.378 7.200 -9.140 1.00 94.69 92 THR A C 1
ATOM 781 O O . THR A 1 92 ? 7.737 7.983 -10.018 1.00 94.69 92 THR A O 1
ATOM 784 N N . MET A 1 93 ? 6.345 6.369 -9.313 1.00 96.75 93 MET A N 1
ATOM 785 C CA . MET A 1 93 ? 5.420 6.488 -10.444 1.00 96.75 93 MET A CA 1
ATOM 786 C C . MET A 1 93 ? 4.761 7.875 -10.449 1.00 96.75 93 MET A C 1
ATOM 788 O O . MET A 1 93 ? 4.647 8.521 -9.401 1.00 96.75 93 MET A O 1
ATOM 792 N N . ASP A 1 94 ? 4.331 8.342 -11.619 1.00 97.44 94 ASP A N 1
ATOM 793 C CA . ASP A 1 94 ? 3.531 9.563 -11.699 1.00 97.44 94 ASP A CA 1
ATOM 794 C C . ASP A 1 94 ? 2.106 9.346 -11.157 1.00 97.44 94 ASP A C 1
ATOM 796 O O . ASP A 1 94 ? 1.671 8.226 -10.869 1.00 97.44 94 ASP A O 1
ATOM 800 N N . ALA A 1 95 ? 1.371 10.451 -11.022 1.00 98.31 95 ALA A N 1
ATOM 801 C CA . ALA A 1 95 ? 0.042 10.448 -10.432 1.00 98.31 95 ALA A CA 1
ATOM 802 C C . ALA A 1 95 ? -0.962 9.572 -11.195 1.00 98.31 95 ALA A C 1
ATOM 804 O O . ALA A 1 95 ? -1.796 8.948 -10.543 1.00 98.31 95 ALA A O 1
ATOM 805 N N . GLU A 1 96 ? -0.888 9.514 -12.531 1.00 98.50 96 GLU A N 1
ATOM 806 C CA . GLU A 1 96 ? -1.794 8.715 -13.367 1.00 98.50 96 GLU A CA 1
ATOM 807 C C . GLU A 1 96 ? -1.560 7.218 -13.139 1.00 98.50 96 GLU A C 1
ATOM 809 O O . GLU A 1 96 ? -2.507 6.447 -12.949 1.00 98.50 96 GLU A O 1
ATOM 814 N N . HIS A 1 97 ? -0.293 6.810 -13.100 1.00 98.62 97 HIS A N 1
ATOM 815 C CA . HIS A 1 97 ? 0.088 5.424 -12.881 1.00 98.62 97 HIS A CA 1
ATOM 816 C C . HIS A 1 97 ? -0.197 4.958 -11.446 1.00 98.62 97 HIS A C 1
ATOM 818 O O . HIS A 1 97 ? -0.679 3.835 -11.275 1.00 98.62 97 HIS A O 1
ATOM 824 N N . ASP A 1 98 ? -0.006 5.811 -10.430 1.00 98.75 98 ASP A N 1
ATOM 825 C CA . ASP A 1 98 ? -0.441 5.516 -9.054 1.00 98.75 98 ASP A CA 1
ATOM 826 C C . ASP A 1 98 ? -1.947 5.232 -8.994 1.00 98.75 98 ASP A C 1
ATOM 828 O O . ASP A 1 98 ? -2.394 4.225 -8.444 1.00 98.75 98 ASP A O 1
ATOM 832 N N . ASP A 1 99 ? -2.735 6.127 -9.587 1.00 98.81 99 ASP A N 1
ATOM 833 C CA . ASP A 1 99 ? -4.191 6.085 -9.603 1.00 98.81 99 ASP A CA 1
ATOM 834 C C . ASP A 1 99 ? -4.704 4.820 -10.295 1.00 98.81 99 ASP A C 1
ATOM 836 O O . ASP A 1 99 ? -5.615 4.138 -9.814 1.00 98.81 99 ASP A O 1
ATOM 840 N N . ARG A 1 100 ? -4.101 4.491 -11.440 1.00 98.81 100 ARG A N 1
ATOM 841 C CA . ARG A 1 100 ? -4.406 3.280 -12.197 1.00 98.81 100 ARG A CA 1
ATOM 842 C C . ARG A 1 100 ? -4.067 2.028 -11.394 1.00 98.81 100 ARG A C 1
ATOM 844 O O . ARG A 1 100 ? -4.867 1.092 -11.373 1.00 98.81 100 ARG A O 1
ATOM 851 N N . TYR A 1 101 ? -2.912 2.012 -10.732 1.00 98.88 101 TYR A N 1
ATOM 852 C CA . TYR A 1 101 ? -2.492 0.922 -9.855 1.00 98.88 101 TYR A CA 1
ATOM 853 C C . TYR A 1 101 ? -3.475 0.715 -8.700 1.00 98.88 101 TYR A C 1
ATOM 855 O O . TYR A 1 101 ? -3.949 -0.406 -8.508 1.00 98.88 101 TYR A O 1
ATOM 863 N N . LEU A 1 102 ? -3.849 1.780 -7.989 1.00 98.94 102 LEU A N 1
ATOM 864 C CA . LEU A 1 102 ? -4.787 1.707 -6.870 1.00 98.94 102 LEU A CA 1
ATOM 865 C C . LEU A 1 102 ? -6.149 1.157 -7.302 1.00 98.94 102 LEU A C 1
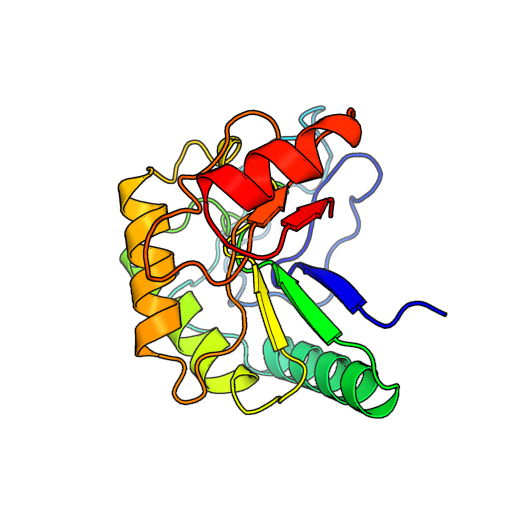ATOM 867 O O . LEU A 1 102 ? -6.632 0.192 -6.708 1.00 98.94 102 LEU A O 1
ATOM 871 N N . ARG A 1 103 ? -6.739 1.703 -8.376 1.00 98.94 103 ARG A N 1
ATOM 872 C CA . ARG A 1 103 ? -8.022 1.207 -8.908 1.00 98.94 103 ARG A CA 1
ATOM 873 C C . ARG A 1 103 ? -7.932 -0.265 -9.304 1.00 98.94 103 ARG A C 1
ATOM 875 O O . ARG A 1 103 ? -8.842 -1.036 -9.008 1.00 98.94 103 ARG A O 1
ATOM 882 N N . TYR A 1 104 ? -6.829 -0.672 -9.932 1.00 98.88 104 TYR A N 1
ATOM 883 C CA . TYR A 1 104 ? -6.623 -2.056 -10.351 1.00 98.88 104 TYR A CA 1
ATOM 884 C C . TYR A 1 104 ? -6.481 -3.017 -9.163 1.00 98.88 104 TYR A C 1
ATOM 886 O O . TYR A 1 104 ? -7.135 -4.058 -9.141 1.00 98.88 104 TYR A O 1
ATOM 894 N N . VAL A 1 105 ? -5.677 -2.674 -8.152 1.00 98.88 105 VAL A N 1
ATOM 895 C CA . VAL A 1 105 ? -5.509 -3.501 -6.945 1.00 98.88 105 VAL A CA 1
ATOM 896 C C . VAL A 1 105 ? -6.820 -3.627 -6.179 1.00 98.88 105 VAL A C 1
ATOM 898 O O . VAL A 1 105 ? -7.211 -4.739 -5.822 1.00 98.88 105 VAL A O 1
ATOM 901 N N . VAL A 1 106 ? -7.532 -2.518 -5.970 1.00 98.88 106 VAL A N 1
ATOM 902 C CA . VAL A 1 106 ? -8.807 -2.532 -5.245 1.00 98.88 106 VAL A CA 1
ATOM 903 C C . VAL A 1 106 ? -9.851 -3.354 -5.999 1.00 98.88 106 VAL A C 1
ATOM 905 O O . VAL A 1 106 ? -10.460 -4.236 -5.398 1.00 98.88 106 VAL A O 1
ATOM 908 N N . ALA A 1 107 ? -9.991 -3.174 -7.317 1.00 98.88 107 ALA A N 1
ATOM 909 C CA . ALA A 1 107 ? -10.935 -3.950 -8.127 1.00 98.88 107 ALA A CA 1
ATOM 910 C C . ALA A 1 107 ? -10.706 -5.470 -8.038 1.00 98.88 107 ALA A C 1
ATOM 912 O O . ALA A 1 107 ? -11.654 -6.249 -8.128 1.00 98.88 107 ALA A O 1
ATOM 913 N N . ARG A 1 108 ? -9.454 -5.903 -7.854 1.00 98.75 108 ARG A N 1
ATOM 914 C CA . ARG A 1 108 ? -9.098 -7.324 -7.747 1.00 98.75 108 ARG A CA 1
ATOM 915 C C . ARG A 1 108 ? -9.258 -7.885 -6.341 1.00 98.75 108 ARG A C 1
ATOM 917 O O . ARG A 1 108 ? -9.656 -9.038 -6.185 1.00 98.75 108 ARG A O 1
ATOM 924 N N . LEU A 1 109 ? -8.923 -7.094 -5.324 1.00 98.88 109 LEU A N 1
ATOM 925 C CA . LEU A 1 109 ? -8.750 -7.597 -3.961 1.00 98.88 109 LEU A CA 1
ATOM 926 C C . LEU A 1 109 ? -9.887 -7.210 -3.006 1.00 98.88 109 LEU A C 1
ATOM 928 O O . LEU A 1 109 ? -10.051 -7.876 -1.989 1.00 98.88 109 LEU A O 1
ATOM 932 N N . ALA A 1 110 ? -10.724 -6.219 -3.331 1.00 98.75 110 ALA A N 1
ATOM 933 C CA . ALA A 1 110 ? -11.823 -5.796 -2.456 1.00 98.75 110 ALA A CA 1
ATOM 934 C C . ALA A 1 110 ? -12.858 -6.907 -2.198 1.00 98.75 110 ALA A C 1
ATOM 936 O O . ALA A 1 110 ? -13.534 -6.891 -1.184 1.00 98.75 110 ALA A O 1
ATOM 937 N N . ALA A 1 111 ? -12.983 -7.921 -3.057 1.00 98.50 111 ALA A N 1
ATOM 938 C CA . ALA A 1 111 ? -13.891 -9.044 -2.791 1.00 98.50 111 ALA A CA 1
ATOM 939 C C . ALA A 1 111 ? -13.432 -9.954 -1.624 1.00 98.50 111 ALA A C 1
ATOM 941 O O . ALA A 1 111 ? -14.196 -10.798 -1.146 1.00 98.50 111 ALA A O 1
ATOM 942 N N . TYR A 1 112 ? -12.184 -9.826 -1.162 1.00 98.81 112 TYR A N 1
ATOM 943 C CA . TYR A 1 112 ? -11.643 -10.629 -0.071 1.00 98.81 112 TYR A CA 1
ATOM 944 C C . TYR A 1 112 ? -11.935 -9.966 1.277 1.00 98.81 112 TYR A C 1
ATOM 946 O O . TYR A 1 112 ? -11.265 -9.025 1.680 1.00 98.81 112 TYR A O 1
ATOM 954 N N . ARG A 1 113 ? -12.894 -10.533 2.018 1.00 98.50 113 ARG A N 1
ATOM 955 C CA . ARG A 1 113 ? -13.381 -10.009 3.312 1.00 98.50 113 ARG A CA 1
ATOM 956 C C . ARG A 1 113 ? -12.325 -9.769 4.402 1.00 98.50 113 ARG A C 1
ATOM 958 O O . ARG A 1 113 ? -12.641 -9.135 5.396 1.00 98.50 113 ARG A O 1
ATOM 965 N N . ASN A 1 114 ? -11.139 -10.361 4.275 1.00 98.81 114 ASN A N 1
ATOM 966 C CA . ASN A 1 114 ? -10.052 -10.256 5.249 1.00 98.81 114 ASN A CA 1
ATOM 967 C C . ASN A 1 114 ? -9.012 -9.195 4.848 1.00 98.81 114 ASN A C 1
ATOM 969 O O . ASN A 1 114 ? -7.889 -9.247 5.333 1.00 98.81 114 ASN A O 1
ATOM 973 N N . VAL A 1 115 ? -9.324 -8.300 3.905 1.00 98.81 115 VAL A N 1
ATOM 974 C CA . VAL A 1 115 ? -8.392 -7.275 3.413 1.00 98.81 115 VAL A CA 1
ATOM 975 C C . VAL A 1 115 ? -8.481 -5.998 4.234 1.00 98.81 115 VAL A C 1
ATOM 977 O O . VAL A 1 115 ? -9.565 -5.492 4.515 1.00 98.81 115 VAL A O 1
ATOM 980 N N . TRP A 1 116 ? -7.321 -5.458 4.600 1.00 98.88 116 TRP A N 1
ATOM 981 C CA . TRP A 1 116 ? -7.157 -4.104 5.119 1.00 98.88 116 TRP A CA 1
ATOM 982 C C . TRP A 1 116 ? -6.217 -3.339 4.182 1.00 98.88 116 TRP A C 1
ATOM 984 O O . TRP A 1 116 ? -5.242 -3.896 3.673 1.00 98.88 116 TRP A O 1
ATOM 994 N N . TRP A 1 117 ? -6.497 -2.059 3.957 1.00 98.94 117 TRP A N 1
ATOM 995 C CA . TRP A 1 117 ? -5.699 -1.178 3.112 1.00 98.94 117 TRP A CA 1
ATOM 996 C C . TRP A 1 117 ? -4.737 -0.336 3.950 1.00 98.94 117 TRP A C 1
ATOM 998 O O . TRP A 1 117 ? -5.144 0.593 4.649 1.00 98.94 117 TRP A O 1
ATOM 1008 N N . SER A 1 118 ? -3.443 -0.598 3.827 1.00 98.81 118 SER A N 1
ATOM 1009 C CA . SER A 1 118 ? -2.396 0.275 4.350 1.00 98.81 118 SER A CA 1
ATOM 1010 C C . SER A 1 118 ? -1.842 1.096 3.188 1.00 98.81 118 SER A C 1
ATOM 1012 O O . SER A 1 118 ? -1.156 0.555 2.321 1.00 98.81 118 SER A O 1
ATOM 1014 N N . MET A 1 119 ? -2.164 2.397 3.128 1.00 98.88 119 MET A N 1
ATOM 1015 C CA . MET A 1 119 ? -1.751 3.266 2.010 1.00 98.88 119 MET A CA 1
ATOM 1016 C C . MET A 1 119 ? -0.246 3.192 1.796 1.00 98.88 119 MET A C 1
ATOM 1018 O O . MET A 1 119 ? 0.218 3.051 0.669 1.00 98.88 119 MET A O 1
ATOM 1022 N N . ALA A 1 120 ? 0.510 3.210 2.889 1.00 98.62 120 ALA A N 1
ATOM 1023 C CA . ALA A 1 120 ? 1.917 2.900 2.848 1.00 98.62 120 ALA A CA 1
ATOM 1024 C C . ALA A 1 120 ? 2.443 2.381 4.173 1.00 98.62 120 ALA A C 1
ATOM 1026 O O . ALA A 1 120 ? 1.854 2.604 5.234 1.00 98.62 120 ALA A O 1
ATOM 1027 N N . ASN A 1 121 ? 3.613 1.758 4.082 1.00 98.38 121 ASN A N 1
ATOM 1028 C CA . ASN A 1 121 ? 4.527 1.662 5.201 1.00 98.38 121 ASN A CA 1
ATOM 1029 C C . ASN A 1 121 ? 5.547 2.797 5.124 1.00 98.38 121 ASN A C 1
ATOM 1031 O O . ASN A 1 121 ? 6.161 2.968 4.077 1.00 98.38 121 ASN A O 1
ATOM 1035 N N . GLU A 1 122 ? 5.741 3.525 6.226 1.00 97.31 122 GLU A N 1
ATOM 1036 C CA . GLU A 1 122 ? 6.693 4.642 6.323 1.00 97.31 122 GLU A CA 1
ATOM 1037 C C . GLU A 1 122 ? 6.450 5.710 5.238 1.00 97.31 122 GLU A C 1
ATOM 1039 O O . GLU A 1 122 ? 7.360 6.098 4.505 1.00 97.31 122 GLU A O 1
ATOM 1044 N N . PHE A 1 123 ? 5.193 6.163 5.124 1.00 97.62 123 PHE A N 1
ATOM 1045 C CA . PHE A 1 123 ? 4.73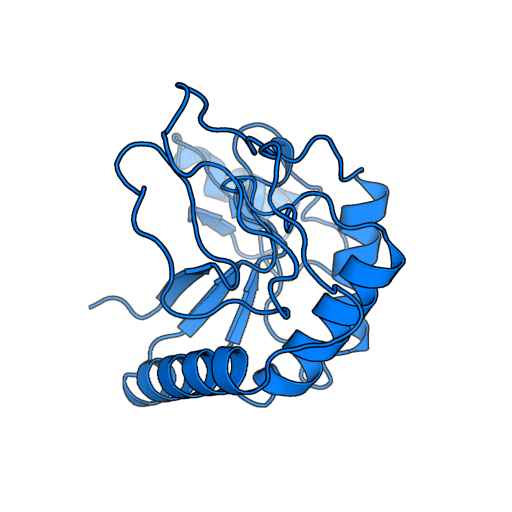7 7.101 4.083 1.00 97.62 123 PHE A CA 1
ATOM 1046 C C . PHE A 1 123 ? 5.572 8.390 4.018 1.00 97.62 123 PHE A C 1
ATOM 1048 O O . PHE A 1 123 ? 5.820 8.933 2.947 1.00 97.62 123 PHE A O 1
ATOM 1055 N N . ASP A 1 124 ? 6.043 8.855 5.172 1.00 96.38 124 ASP A N 1
ATOM 1056 C CA . ASP A 1 124 ? 6.824 10.074 5.366 1.00 96.38 124 ASP A CA 1
ATOM 1057 C C . ASP A 1 124 ? 8.302 9.933 4.959 1.00 96.38 124 ASP A C 1
ATOM 1059 O O . ASP A 1 124 ? 9.087 10.864 5.134 1.00 96.38 124 ASP A O 1
ATOM 1063 N N . LEU A 1 125 ? 8.695 8.778 4.414 1.00 95.19 125 LEU A N 1
ATOM 1064 C CA . LEU A 1 125 ? 9.993 8.574 3.767 1.00 95.19 125 LEU A CA 1
ATOM 1065 C C . LEU A 1 125 ? 9.916 8.575 2.231 1.00 95.19 125 LEU A C 1
ATOM 1067 O O . LEU A 1 125 ? 10.965 8.457 1.597 1.00 95.19 125 LEU A O 1
ATOM 1071 N N . MET A 1 126 ? 8.719 8.673 1.643 1.00 94.75 126 MET A N 1
ATOM 1072 C CA . MET A 1 126 ? 8.508 8.716 0.192 1.00 94.75 126 MET A CA 1
ATOM 1073 C C . MET A 1 126 ? 8.463 10.171 -0.290 1.00 94.75 126 MET A C 1
ATOM 1075 O O . MET A 1 126 ? 7.396 10.779 -0.361 1.00 94.75 126 MET A O 1
ATOM 1079 N N . ASP A 1 127 ? 9.633 10.728 -0.598 1.00 91.69 127 ASP A N 1
ATOM 1080 C CA . ASP A 1 127 ? 9.819 12.163 -0.860 1.00 91.69 127 ASP A CA 1
ATOM 1081 C C . ASP A 1 127 ? 9.088 12.647 -2.139 1.00 91.69 127 ASP A C 1
ATOM 1083 O O . ASP A 1 127 ? 8.772 13.827 -2.276 1.00 91.69 127 ASP A O 1
ATOM 1087 N N . GLU A 1 128 ? 8.760 11.735 -3.056 1.00 94.19 128 GLU A N 1
ATOM 1088 C CA . GLU A 1 128 ? 8.050 11.990 -4.314 1.00 94.19 128 GLU A CA 1
ATOM 1089 C C . GLU A 1 128 ? 6.527 12.083 -4.151 1.00 94.19 128 GLU A C 1
ATOM 1091 O O . GLU A 1 128 ? 5.832 12.417 -5.111 1.00 94.19 128 GLU A O 1
ATOM 1096 N N . LYS A 1 129 ? 5.992 11.772 -2.963 1.00 97.06 129 LYS A N 1
ATOM 1097 C CA . LYS A 1 129 ? 4.551 11.791 -2.678 1.00 97.06 129 LYS A CA 1
ATOM 1098 C C . LYS A 1 129 ? 4.235 12.867 -1.644 1.00 97.06 129 LYS A C 1
ATOM 1100 O O . LYS A 1 129 ? 4.634 12.784 -0.482 1.00 97.06 129 LYS A O 1
ATOM 1105 N N . SER A 1 130 ? 3.475 13.877 -2.052 1.00 97.94 130 SER A N 1
ATOM 1106 C CA . SER A 1 130 ? 3.030 14.951 -1.162 1.00 97.94 130 SER A CA 1
ATOM 1107 C C . SER A 1 130 ? 1.888 14.498 -0.244 1.00 97.94 130 SER A C 1
ATOM 1109 O O . SER A 1 130 ? 1.243 13.477 -0.477 1.00 97.94 130 SER A O 1
ATOM 1111 N N . MET A 1 131 ? 1.554 15.284 0.787 1.00 98.19 131 MET A N 1
ATOM 1112 C CA . MET A 1 131 ? 0.362 15.000 1.608 1.00 98.19 131 MET A CA 1
ATOM 1113 C C . MET A 1 131 ? -0.940 15.029 0.799 1.00 98.19 131 MET A C 1
ATOM 1115 O O . MET A 1 131 ? -1.854 14.265 1.099 1.00 98.19 131 MET A O 1
ATOM 1119 N N . ALA A 1 132 ? -1.009 15.857 -0.248 1.00 98.50 132 ALA A N 1
ATOM 1120 C CA . ALA A 1 132 ? -2.150 15.877 -1.157 1.00 98.50 132 ALA A CA 1
ATOM 1121 C C . ALA A 1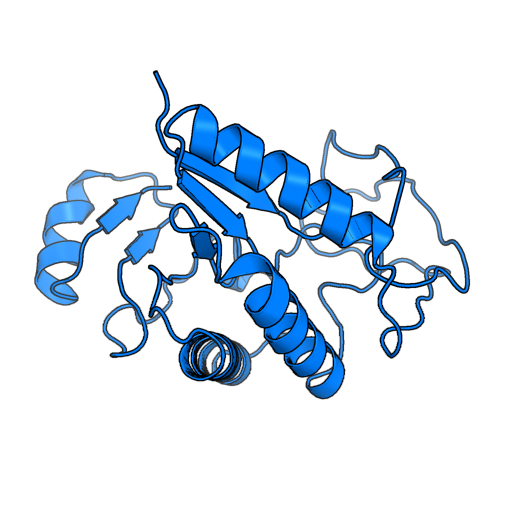 132 ? -2.248 14.581 -1.981 1.00 98.50 132 ALA A C 1
ATOM 1123 O O . ALA A 1 132 ? -3.352 14.118 -2.256 1.00 98.50 132 ALA A O 1
ATOM 1124 N N . ASP A 1 133 ? -1.114 13.957 -2.322 1.00 98.69 133 ASP A N 1
ATOM 1125 C CA . ASP A 1 133 ? -1.105 12.641 -2.967 1.00 98.69 133 ASP A CA 1
ATOM 1126 C C . ASP A 1 133 ? -1.612 11.555 -2.021 1.00 98.69 133 ASP A C 1
ATOM 1128 O O . ASP A 1 133 ? -2.435 10.740 -2.424 1.00 98.69 133 ASP A O 1
ATOM 1132 N N . TRP A 1 134 ? -1.209 11.579 -0.748 1.00 98.75 134 TRP A N 1
ATOM 1133 C CA . TRP A 1 134 ? -1.732 10.637 0.247 1.00 98.75 134 TRP A CA 1
ATOM 1134 C C . TRP A 1 134 ? -3.242 10.789 0.458 1.00 98.75 134 TRP A C 1
ATOM 1136 O O . TRP A 1 134 ? -3.953 9.784 0.478 1.00 98.75 134 TRP A O 1
ATOM 1146 N N . ASP A 1 135 ? -3.748 12.024 0.554 1.00 98.75 135 ASP A N 1
ATOM 1147 C CA . ASP A 1 135 ? -5.191 12.302 0.593 1.00 98.75 135 ASP A CA 1
ATOM 1148 C C . ASP A 1 135 ? -5.898 11.742 -0.656 1.00 98.75 135 ASP A C 1
ATOM 1150 O O . ASP A 1 135 ? -6.899 11.030 -0.544 1.00 98.75 135 ASP A O 1
ATOM 1154 N N . ARG A 1 136 ? -5.343 11.994 -1.851 1.00 98.81 136 ARG A N 1
ATOM 1155 C CA . ARG A 1 136 ? -5.851 11.455 -3.121 1.00 98.81 136 ARG A CA 1
ATOM 1156 C C . ARG A 1 136 ? -5.866 9.926 -3.128 1.00 98.81 136 ARG A C 1
ATOM 1158 O O . ARG A 1 136 ? -6.868 9.344 -3.535 1.00 98.81 136 ARG A O 1
ATOM 1165 N N . PHE A 1 137 ? -4.815 9.262 -2.651 1.00 98.94 137 PHE A N 1
ATOM 1166 C CA . PHE A 1 137 ? -4.754 7.798 -2.594 1.00 98.94 137 PHE A CA 1
ATOM 1167 C C . PHE A 1 137 ? -5.852 7.216 -1.707 1.00 98.94 137 PHE A C 1
ATOM 1169 O O . PHE A 1 137 ? -6.517 6.258 -2.106 1.00 98.94 137 PHE A O 1
ATOM 1176 N N . PHE A 1 138 ? -6.100 7.826 -0.544 1.00 98.88 138 PHE A N 1
ATOM 1177 C CA . PHE A 1 138 ? -7.222 7.434 0.303 1.00 98.88 138 PHE A CA 1
ATOM 1178 C C . PHE A 1 138 ? -8.559 7.567 -0.424 1.00 98.88 138 PHE A C 1
ATOM 1180 O O . PHE A 1 138 ? -9.359 6.633 -0.356 1.00 98.88 138 PHE A O 1
ATOM 1187 N N . HIS A 1 139 ? -8.791 8.676 -1.132 1.00 98.88 139 HIS A N 1
ATOM 1188 C CA . HIS A 1 139 ? -10.018 8.874 -1.904 1.00 98.88 139 HIS A CA 1
ATOM 1189 C C . HIS A 1 139 ? -10.175 7.831 -3.009 1.00 98.88 139 HIS A C 1
ATOM 1191 O O . HIS A 1 139 ? -11.205 7.165 -3.055 1.00 98.88 139 HIS A O 1
ATOM 1197 N N . VAL A 1 140 ? -9.140 7.584 -3.817 1.00 98.94 140 VAL A N 1
ATOM 1198 C CA . VAL A 1 140 ? -9.194 6.563 -4.877 1.00 98.94 140 VAL A CA 1
ATOM 1199 C C . VAL A 1 140 ? -9.520 5.188 -4.299 1.00 98.94 140 VAL A C 1
ATOM 1201 O O . VAL A 1 140 ? -10.386 4.488 -4.825 1.00 98.94 140 VAL A O 1
ATOM 1204 N N . VAL A 1 141 ? -8.870 4.794 -3.198 1.00 98.88 141 VAL A N 1
ATOM 1205 C CA . VAL A 1 141 ? -9.116 3.493 -2.557 1.00 98.88 141 VAL A CA 1
ATOM 1206 C C . VAL A 1 141 ? -10.500 3.443 -1.904 1.00 98.88 141 VAL A C 1
ATOM 1208 O O . VAL A 1 141 ? -11.146 2.398 -1.932 1.00 98.88 141 VAL A O 1
ATOM 1211 N N . GLN A 1 142 ? -10.984 4.540 -1.317 1.00 98.75 142 GLN A N 1
ATOM 1212 C CA . GLN A 1 142 ? -12.325 4.628 -0.730 1.00 98.75 142 GLN A CA 1
ATOM 1213 C C . GLN A 1 142 ? -13.429 4.535 -1.779 1.00 98.75 142 GLN A C 1
ATOM 1215 O O . GLN A 1 142 ? -14.369 3.771 -1.592 1.00 98.75 142 GLN A O 1
ATOM 1220 N N . GLU A 1 143 ? -13.313 5.282 -2.870 1.00 98.75 143 GLU A N 1
ATOM 1221 C CA . GLU A 1 143 ? -14.304 5.318 -3.946 1.00 98.75 143 GLU A CA 1
ATOM 1222 C C . GLU A 1 143 ? -14.329 4.011 -4.745 1.00 98.75 143 GLU A C 1
ATOM 1224 O O . GLU A 1 143 ? -15.382 3.597 -5.225 1.00 98.75 143 GLU A O 1
ATOM 1229 N N . SER A 1 144 ? -13.180 3.338 -4.863 1.00 98.81 144 SER A N 1
ATOM 1230 C CA . SER A 1 144 ? -13.062 2.082 -5.615 1.00 98.81 144 SER A CA 1
ATOM 1231 C C . SER A 1 144 ? -13.456 0.839 -4.809 1.00 98.81 144 SER A C 1
ATOM 1233 O O . SER A 1 144 ? -13.646 -0.220 -5.402 1.00 98.81 144 SER A O 1
ATOM 1235 N N . ASP A 1 145 ? -13.542 0.928 -3.477 1.00 98.81 145 ASP A N 1
ATOM 1236 C CA . ASP A 1 145 ? -13.850 -0.205 -2.595 1.00 98.81 145 ASP A CA 1
ATOM 1237 C C . ASP A 1 145 ? -15.333 -0.203 -2.180 1.00 98.81 145 ASP A C 1
ATOM 1239 O O . ASP A 1 145 ? -15.709 0.487 -1.223 1.00 98.81 145 ASP A O 1
ATOM 1243 N N . PRO A 1 146 ? -16.195 -1.008 -2.831 1.00 98.44 146 PRO A N 1
ATOM 1244 C CA . PRO A 1 146 ? -17.632 -0.998 -2.559 1.00 98.44 146 PRO A CA 1
ATOM 1245 C C . PRO A 1 146 ? -17.996 -1.538 -1.168 1.00 98.44 146 PRO A C 1
ATOM 1247 O O . PRO A 1 146 ? -19.132 -1.365 -0.731 1.00 98.44 146 PRO A O 1
ATOM 1250 N N . TYR A 1 147 ? -17.060 -2.181 -0.464 1.00 98.62 147 TYR A N 1
ATOM 1251 C CA . TYR A 1 147 ? -17.302 -2.805 0.840 1.00 98.62 147 TYR A CA 1
ATOM 1252 C C . TYR A 1 147 ? -16.731 -1.999 2.009 1.00 98.62 147 TYR A C 1
ATOM 1254 O O . TYR A 1 147 ? -16.934 -2.374 3.161 1.00 98.62 147 TYR A O 1
ATOM 1262 N N . GLN A 1 148 ? -16.037 -0.892 1.722 1.00 98.44 148 GLN A N 1
ATOM 1263 C CA . GLN A 1 148 ? -15.483 0.019 2.724 1.00 98.44 148 GLN A CA 1
ATOM 1264 C C . GLN A 1 148 ? -14.611 -0.695 3.779 1.00 98.44 148 GLN A C 1
ATOM 1266 O O . GLN A 1 148 ? -14.753 -0.461 4.979 1.00 98.44 148 GLN A O 1
ATOM 1271 N N . HIS A 1 149 ? -13.660 -1.528 3.333 1.00 98.88 149 HIS A N 1
ATOM 1272 C CA . HIS A 1 149 ? -12.676 -2.178 4.206 1.00 98.88 149 HIS A CA 1
ATOM 1273 C C . HIS A 1 149 ? -11.906 -1.173 5.073 1.00 98.88 149 HIS A C 1
ATOM 1275 O O . HIS A 1 149 ? -11.824 0.028 4.771 1.00 98.88 149 HIS A O 1
ATOM 1281 N N . LEU A 1 150 ? -11.290 -1.681 6.141 1.00 98.88 150 LEU A N 1
ATOM 1282 C CA . LEU A 1 150 ? -10.403 -0.889 6.982 1.00 98.88 150 LEU A CA 1
ATOM 1283 C C . LEU A 1 150 ? -9.273 -0.300 6.138 1.00 98.88 150 LEU A C 1
ATOM 1285 O O . LEU A 1 150 ? -8.647 -0.996 5.347 1.00 98.88 150 LEU A O 1
ATOM 1289 N N . ARG A 1 151 ? -9.030 0.999 6.305 1.00 98.81 151 ARG A N 1
ATOM 1290 C CA . ARG A 1 151 ? -7.961 1.744 5.639 1.00 98.81 151 ARG A CA 1
ATOM 1291 C C . ARG A 1 151 ? -7.240 2.700 6.582 1.00 98.81 151 ARG A C 1
ATOM 1293 O O . ARG A 1 151 ? -7.893 3.411 7.358 1.00 98.81 151 ARG A O 1
ATOM 1300 N N . SER A 1 152 ? -5.912 2.699 6.520 1.00 98.81 152 SER A N 1
ATOM 1301 C CA . SER A 1 152 ? -5.019 3.578 7.285 1.00 98.81 152 SER A CA 1
ATOM 1302 C C . SER A 1 152 ? -3.681 3.771 6.559 1.00 98.81 152 SER A C 1
ATOM 1304 O O . SER A 1 152 ? -3.509 3.335 5.423 1.00 98.81 152 SER A O 1
ATOM 1306 N N . VAL A 1 153 ? -2.737 4.453 7.200 1.00 98.75 153 VAL A N 1
ATOM 1307 C CA . VAL A 1 153 ? -1.380 4.712 6.713 1.00 98.75 153 VAL A CA 1
ATOM 1308 C C . VAL A 1 153 ? -0.411 4.683 7.890 1.00 98.75 153 VAL A C 1
ATOM 1310 O O . VAL A 1 153 ? -0.745 5.186 8.964 1.00 98.75 153 VAL A O 1
ATOM 1313 N N . HIS A 1 154 ? 0.764 4.091 7.676 1.00 98.62 154 HIS A N 1
ATOM 1314 C CA . HIS A 1 154 ? 1.766 3.857 8.709 1.00 98.62 154 HIS A CA 1
ATOM 1315 C C . HIS A 1 154 ? 2.994 4.752 8.539 1.00 98.62 154 HIS A C 1
ATOM 1317 O O . HIS A 1 154 ? 3.546 4.853 7.441 1.00 98.62 154 HIS A O 1
ATOM 1323 N N . ASN A 1 155 ? 3.443 5.371 9.630 1.00 97.88 155 ASN A N 1
ATOM 1324 C CA . ASN A 1 155 ? 4.560 6.319 9.664 1.00 97.88 155 ASN A CA 1
ATOM 1325 C C . ASN A 1 155 ? 5.920 5.672 9.970 1.00 97.88 155 ASN A C 1
ATOM 1327 O O . ASN A 1 155 ? 5.982 4.563 10.477 1.00 97.88 155 ASN A O 1
ATOM 1331 N N . CYS A 1 156 ? 7.001 6.415 9.731 1.00 95.94 156 CYS A N 1
ATOM 1332 C CA . CYS A 1 156 ? 8.319 6.225 10.338 1.00 95.94 156 CYS A CA 1
ATOM 1333 C C . CYS A 1 156 ? 8.567 7.282 11.425 1.00 95.94 156 CYS A C 1
ATOM 1335 O O . CYS A 1 156 ? 8.929 6.965 12.559 1.00 95.94 156 CYS A O 1
ATOM 1337 N N . ARG A 1 157 ? 8.368 8.560 11.075 1.00 92.94 157 ARG A N 1
ATOM 1338 C CA . ARG A 1 157 ? 8.657 9.735 11.910 1.00 92.94 157 ARG A CA 1
ATOM 1339 C C . ARG A 1 157 ? 7.388 10.546 12.157 1.00 92.94 157 ARG A C 1
ATOM 1341 O O . ARG A 1 157 ? 6.950 10.654 13.297 1.00 92.94 157 ARG A O 1
ATOM 1348 N N . GLY A 1 158 ? 6.817 11.118 11.098 1.00 93.94 158 GLY A N 1
ATOM 1349 C CA . GLY A 1 158 ? 5.695 12.057 11.162 1.00 93.94 158 GLY A CA 1
ATOM 1350 C C . GLY A 1 158 ? 4.338 11.364 11.122 1.00 93.94 158 GLY A C 1
ATOM 1351 O O . GLY A 1 158 ? 4.169 10.366 10.434 1.00 93.94 158 GLY A O 1
ATOM 1352 N N . PHE A 1 159 ? 3.353 11.892 11.846 1.00 96.69 159 PHE A N 1
ATOM 1353 C CA . PHE A 1 159 ? 2.006 11.323 11.856 1.00 96.69 159 PHE A CA 1
ATOM 1354 C C . PHE A 1 159 ? 1.197 11.894 10.691 1.00 96.69 159 PHE A C 1
ATOM 1356 O O . PHE A 1 159 ? 1.257 13.091 10.411 1.00 96.69 159 PHE A O 1
ATOM 1363 N N . TYR A 1 160 ? 0.421 11.035 10.034 1.00 97.94 160 TYR A N 1
ATOM 1364 C CA . TYR A 1 160 ? -0.671 11.487 9.181 1.00 97.94 160 TYR A CA 1
ATOM 1365 C C . TYR A 1 160 ? -1.830 11.970 10.064 1.00 97.94 160 TYR A C 1
ATOM 1367 O O . TYR A 1 160 ? -1.967 11.539 11.209 1.00 97.94 160 TYR A O 1
ATOM 1375 N N . ASP A 1 161 ? -2.685 12.849 9.546 1.00 97.94 161 ASP A N 1
ATOM 1376 C CA . ASP A 1 161 ? -3.904 13.231 10.258 1.00 97.94 161 ASP A CA 1
ATOM 1377 C C . ASP A 1 161 ? -4.932 12.090 10.201 1.00 97.94 161 ASP A C 1
ATOM 1379 O O . ASP A 1 161 ? -5.790 12.017 9.317 1.00 97.94 161 ASP A O 1
ATOM 1383 N N . HIS A 1 162 ? -4.862 11.171 11.165 1.00 97.94 162 HIS A N 1
ATOM 1384 C CA . HIS A 1 162 ? -5.809 10.062 11.244 1.00 97.94 162 HIS A CA 1
ATOM 1385 C C . HIS A 1 162 ? -7.225 10.494 11.662 1.00 97.94 162 HIS A C 1
ATOM 1387 O O . HIS A 1 162 ? -8.124 9.651 11.634 1.00 97.94 162 HIS A O 1
ATOM 1393 N N . ALA A 1 163 ? -7.488 11.762 12.014 1.00 97.62 163 ALA A N 1
ATOM 1394 C CA . ALA A 1 163 ? -8.847 12.236 12.296 1.00 97.62 163 ALA A CA 1
ATOM 1395 C C . ALA A 1 163 ? -9.690 12.388 11.015 1.00 97.62 163 ALA A C 1
ATOM 1397 O O . ALA A 1 163 ? -10.915 12.248 11.077 1.00 97.62 163 ALA A O 1
ATOM 1398 N N . LYS A 1 164 ? -9.051 12.553 9.846 1.00 98.31 164 LYS A N 1
ATOM 1399 C CA . LYS A 1 164 ? -9.706 12.647 8.527 1.00 98.31 164 LYS A CA 1
ATOM 1400 C C . LYS A 1 164 ? -10.756 11.548 8.298 1.00 98.31 164 LYS A C 1
ATOM 1402 O O . LYS A 1 164 ? -10.497 10.384 8.610 1.00 98.31 164 LYS A O 1
ATOM 1407 N N . PRO A 1 165 ? -11.945 11.863 7.753 1.00 98.06 165 PRO A N 1
ATOM 1408 C CA . PRO A 1 165 ? -13.105 10.963 7.777 1.00 98.06 165 PRO A CA 1
ATOM 1409 C C . PRO A 1 165 ? -12.929 9.669 6.968 1.00 98.06 165 PRO A C 1
ATOM 1411 O O . PRO A 1 165 ? -13.572 8.673 7.280 1.00 98.06 165 PRO A O 1
ATOM 1414 N N . TRP A 1 166 ? -12.037 9.653 5.976 1.00 98.31 166 TRP A N 1
ATOM 1415 C CA . TRP A 1 166 ? -11.721 8.464 5.175 1.00 98.31 166 TRP A CA 1
ATOM 1416 C C . TRP A 1 166 ? -10.776 7.475 5.871 1.00 98.31 166 TRP A C 1
ATOM 1418 O O . TRP A 1 166 ? -10.596 6.356 5.400 1.00 98.31 166 TRP A O 1
ATOM 1428 N N . VAL A 1 167 ? -10.166 7.854 6.996 1.00 98.69 167 VAL A N 1
ATOM 1429 C CA . VAL A 1 167 ? -9.294 6.970 7.779 1.00 98.69 167 VAL A CA 1
ATOM 1430 C C . VAL A 1 167 ? -10.127 6.197 8.796 1.00 98.69 167 VAL A C 1
ATOM 1432 O O . VAL A 1 167 ? -10.855 6.795 9.586 1.00 98.69 167 VAL A O 1
ATOM 1435 N N . THR A 1 168 ? -9.989 4.874 8.833 1.00 98.75 168 THR A N 1
ATOM 1436 C CA . THR A 1 168 ? -10.787 4.015 9.737 1.00 98.75 168 THR A CA 1
ATOM 1437 C C . THR A 1 168 ? -10.138 3.790 11.101 1.00 98.75 168 THR A C 1
ATOM 1439 O O . THR A 1 168 ? -10.831 3.676 12.109 1.00 98.75 168 THR A O 1
ATOM 1442 N N . HIS A 1 169 ? -8.809 3.734 11.147 1.00 98.81 169 HIS A N 1
ATOM 1443 C CA . HIS A 1 169 ? -8.026 3.484 12.355 1.00 98.81 169 HIS A CA 1
ATOM 1444 C C . HIS A 1 169 ? -6.650 4.139 12.241 1.00 98.81 169 HIS A C 1
ATOM 1446 O O . HIS A 1 169 ? -6.240 4.555 11.158 1.00 98.81 169 HIS A O 1
ATOM 1452 N N . GLN A 1 170 ? -5.931 4.230 13.352 1.00 98.69 170 GLN A N 1
ATOM 1453 C CA . GLN A 1 170 ? -4.566 4.741 13.415 1.00 98.69 170 GLN A CA 1
ATOM 1454 C C . GLN A 1 170 ? -3.605 3.552 13.347 1.00 98.69 170 GLN A C 1
ATOM 1456 O O . GLN A 1 170 ? -3.667 2.696 14.225 1.00 98.69 170 GLN A O 1
ATOM 1461 N N . SER A 1 171 ? -2.766 3.489 12.313 1.00 98.50 171 SER A N 1
ATOM 1462 C CA . SER A 1 171 ? -1.678 2.512 12.169 1.00 98.50 171 SER A CA 1
ATOM 1463 C C . SER A 1 171 ? -0.366 3.254 12.414 1.00 98.50 171 SER A C 1
ATOM 1465 O O . SER A 1 171 ? -0.027 4.162 11.656 1.00 98.50 171 SER A O 1
ATOM 1467 N N . ILE A 1 172 ? 0.308 2.972 13.529 1.00 98.06 172 ILE A N 1
ATOM 1468 C CA . ILE A 1 172 ? 1.371 3.841 14.057 1.00 98.06 172 ILE A CA 1
ATOM 1469 C C . ILE A 1 172 ? 2.643 3.045 14.337 1.00 98.06 172 ILE A C 1
ATOM 1471 O O . ILE A 1 172 ? 2.603 2.049 15.052 1.00 98.06 172 ILE A O 1
ATOM 1475 N N . GLN A 1 173 ? 3.785 3.573 13.896 1.00 97.25 173 GLN A N 1
ATOM 1476 C CA . GLN A 1 173 ? 5.099 3.178 14.394 1.00 97.25 173 GLN A CA 1
ATOM 1477 C C . GLN A 1 173 ? 5.513 4.116 15.524 1.00 97.25 173 GLN A C 1
ATOM 1479 O O . GLN A 1 173 ? 5.836 5.288 15.297 1.00 97.25 173 GLN A O 1
ATOM 1484 N N . PHE A 1 174 ? 5.526 3.616 16.758 1.00 96.38 174 PHE A N 1
ATOM 1485 C CA . PHE A 1 174 ? 6.030 4.382 17.895 1.00 96.38 174 PHE A CA 1
ATOM 1486 C C . PHE A 1 174 ? 6.531 3.472 19.014 1.00 96.38 174 PHE A C 1
ATOM 1488 O O . PHE A 1 174 ? 6.009 2.383 19.230 1.00 96.38 174 PHE A O 1
ATOM 1495 N N . ARG A 1 175 ? 7.558 3.923 19.741 1.00 94.25 175 ARG A N 1
ATOM 1496 C CA . ARG A 1 175 ? 8.194 3.113 20.795 1.00 94.25 175 ARG A CA 1
ATOM 1497 C C . ARG A 1 175 ? 7.467 3.187 22.137 1.00 94.25 175 ARG A C 1
ATOM 1499 O O . ARG A 1 175 ? 7.480 2.214 22.882 1.00 94.25 175 ARG A O 1
ATOM 1506 N N . ASP A 1 176 ? 6.874 4.333 22.460 1.00 94.00 176 ASP A N 1
ATOM 1507 C CA . ASP A 1 176 ? 6.179 4.545 23.732 1.00 94.00 176 ASP A CA 1
ATOM 1508 C C . ASP A 1 176 ? 4.678 4.242 23.602 1.00 94.00 176 ASP A C 1
ATOM 1510 O O . ASP A 1 176 ? 3.897 5.038 23.083 1.00 94.00 176 ASP A O 1
ATOM 1514 N N . LEU A 1 177 ? 4.273 3.077 24.108 1.00 94.62 177 LEU A N 1
ATOM 1515 C CA . LEU A 1 177 ? 2.887 2.607 24.060 1.00 94.62 177 LEU A CA 1
ATOM 1516 C C . LEU A 1 177 ? 1.964 3.321 25.062 1.00 94.62 177 LEU A C 1
ATOM 1518 O O . LEU A 1 177 ? 0.745 3.161 24.987 1.00 94.62 177 LEU A O 1
ATOM 1522 N N . THR A 1 178 ? 2.496 4.127 25.989 1.00 96.06 178 THR A N 1
ATOM 1523 C CA . THR A 1 178 ? 1.661 4.852 26.966 1.00 96.06 178 THR A CA 1
ATOM 1524 C C . THR A 1 178 ? 0.796 5.931 26.304 1.00 96.06 178 THR A C 1
ATOM 1526 O O . THR A 1 178 ? -0.273 6.275 26.814 1.00 96.06 178 THR A O 1
ATOM 1529 N N . GLN A 1 179 ? 1.191 6.387 25.110 1.00 96.25 179 GLN A N 1
ATOM 1530 C CA . GLN A 1 179 ? 0.480 7.395 24.320 1.00 96.25 179 GLN A CA 1
ATOM 1531 C C . GLN A 1 179 ? -0.810 6.877 23.659 1.00 96.25 179 GLN A C 1
ATOM 1533 O O . GLN A 1 179 ? -1.644 7.670 23.225 1.00 96.25 179 GLN A O 1
ATOM 1538 N N . VAL A 1 180 ? -1.039 5.558 23.612 1.00 96.62 180 VAL A N 1
ATOM 1539 C CA . VAL A 1 180 ? -2.183 4.952 22.901 1.00 96.62 180 VAL A CA 1
ATOM 1540 C C . VAL A 1 180 ? -3.535 5.501 23.378 1.00 96.62 180 VAL A C 1
ATOM 1542 O O . VAL A 1 180 ? -4.423 5.768 22.566 1.00 96.62 180 VAL A O 1
ATOM 1545 N N . ASN A 1 181 ? -3.703 5.718 24.687 1.00 96.56 181 ASN A N 1
ATOM 1546 C CA . ASN A 1 181 ? -4.941 6.289 25.232 1.00 96.56 181 ASN A CA 1
ATOM 1547 C C . ASN A 1 181 ? -5.154 7.747 24.797 1.00 96.56 181 ASN A C 1
ATOM 1549 O O . ASN A 1 181 ? -6.295 8.145 24.543 1.00 96.56 181 ASN A O 1
ATOM 1553 N N . LEU A 1 182 ? -4.074 8.526 24.687 1.00 97.19 182 LEU A N 1
ATOM 1554 C CA . LEU A 1 182 ? -4.119 9.906 24.212 1.00 97.19 182 LEU A CA 1
ATOM 1555 C C . LEU A 1 182 ? -4.571 9.946 22.749 1.00 97.19 182 LEU A C 1
ATOM 1557 O O . LEU A 1 182 ? -5.571 10.595 22.442 1.00 97.19 182 LEU A O 1
ATOM 1561 N N . TRP A 1 183 ? -3.914 9.183 21.873 1.00 97.31 183 TRP A N 1
ATOM 1562 C CA . TRP A 1 183 ? -4.248 9.134 20.445 1.00 97.31 183 TRP A CA 1
ATOM 1563 C C . TRP A 1 183 ? -5.671 8.638 20.193 1.00 97.31 183 TRP A C 1
ATOM 1565 O O . TRP A 1 183 ? -6.395 9.203 19.370 1.00 97.31 183 TRP A O 1
ATOM 1575 N N . ARG A 1 184 ? -6.123 7.618 20.939 1.00 97.44 184 ARG A N 1
ATOM 1576 C CA . ARG A 1 184 ? -7.510 7.136 20.855 1.00 97.44 184 ARG A CA 1
ATOM 1577 C C . ARG A 1 184 ? -8.504 8.232 21.236 1.00 97.44 184 ARG A C 1
ATOM 1579 O O . ARG A 1 184 ? -9.539 8.357 20.592 1.00 97.44 184 ARG A O 1
ATOM 1586 N N . THR A 1 185 ? -8.198 9.029 22.259 1.00 97.06 185 THR A N 1
ATOM 1587 C CA . THR A 1 185 ? -9.074 10.118 22.723 1.00 97.06 185 THR A CA 1
ATOM 1588 C C . THR A 1 185 ? -9.106 11.287 21.737 1.00 97.06 185 THR A C 1
ATOM 1590 O O . THR A 1 185 ? -10.173 11.848 21.499 1.00 97.06 185 THR A O 1
ATOM 1593 N N . GLN A 1 186 ? -7.962 11.625 21.134 1.00 96.19 186 GLN A N 1
ATOM 1594 C CA . GLN A 1 186 ? -7.834 12.727 20.176 1.00 96.19 186 GLN A CA 1
ATOM 1595 C C . GLN A 1 186 ? -8.551 12.436 18.852 1.00 96.19 186 GLN A C 1
ATOM 1597 O O . GLN A 1 186 ? -9.412 13.213 18.445 1.00 96.19 186 GLN A O 1
ATOM 1602 N N . ALA A 1 187 ? -8.246 11.309 18.198 1.00 96.25 187 ALA A N 1
ATOM 1603 C CA . ALA A 1 187 ? -8.825 10.987 16.890 1.00 96.25 187 ALA A CA 1
ATOM 1604 C C . ALA A 1 187 ? -10.165 10.239 16.979 1.00 96.25 187 ALA A C 1
ATOM 1606 O O . ALA A 1 187 ? -10.850 10.093 15.968 1.00 96.25 187 ALA A O 1
ATOM 1607 N N . LYS A 1 188 ? -10.537 9.737 18.169 1.00 97.50 188 LYS A N 1
ATOM 1608 C CA . LYS A 1 188 ? -11.746 8.924 18.416 1.00 97.50 188 LYS A CA 1
ATOM 1609 C C . LYS A 1 188 ? -11.859 7.710 17.487 1.00 97.50 188 LYS A C 1
ATOM 1611 O O . LYS A 1 188 ? -12.951 7.318 17.084 1.00 97.50 188 LYS A O 1
ATOM 1616 N N . LYS A 1 189 ? -10.714 7.105 17.168 1.00 98.25 189 LYS A N 1
ATOM 1617 C CA . LYS A 1 189 ? -10.583 5.929 16.297 1.00 98.25 189 LYS A CA 1
ATOM 1618 C C . LYS A 1 189 ? -9.705 4.863 16.946 1.00 98.25 189 LYS A C 1
ATOM 1620 O O . LYS A 1 189 ? -8.854 5.221 17.770 1.00 98.25 189 LYS A O 1
ATOM 1625 N N . PRO A 1 190 ? -9.878 3.577 16.581 1.00 98.50 190 PRO A N 1
ATOM 1626 C CA . PRO A 1 190 ? -8.992 2.509 17.029 1.00 98.50 190 PRO A CA 1
ATOM 1627 C C . PRO A 1 190 ? -7.524 2.847 16.759 1.00 98.50 190 PRO A C 1
ATOM 1629 O O . PRO A 1 190 ? -7.207 3.476 15.751 1.00 98.50 190 PRO A O 1
ATOM 1632 N N . VAL A 1 191 ? -6.645 2.428 17.666 1.00 98.50 191 VAL A N 1
ATOM 1633 C CA . VAL A 1 191 ? -5.193 2.598 17.556 1.00 98.50 191 VAL A CA 1
ATOM 1634 C C . VAL A 1 191 ? -4.561 1.221 17.475 1.00 98.50 191 VAL A C 1
ATOM 1636 O O . VAL A 1 191 ? -4.808 0.383 18.343 1.00 98.50 191 VAL A O 1
ATOM 1639 N N . VAL A 1 192 ? -3.730 1.017 16.462 1.00 97.88 192 VAL A N 1
ATOM 1640 C CA . VAL A 1 192 ? -2.878 -0.153 16.292 1.00 97.88 192 VAL A CA 1
ATOM 1641 C C . VAL A 1 192 ? -1.444 0.355 16.202 1.00 97.88 192 VAL A C 1
ATOM 1643 O O . VAL A 1 192 ? -1.122 1.170 15.338 1.00 97.88 192 VAL A O 1
ATOM 1646 N N . VAL A 1 193 ? -0.601 -0.075 17.141 1.00 97.12 193 VAL A N 1
ATOM 1647 C CA . VAL A 1 193 ? 0.845 0.148 17.039 1.00 97.12 193 VAL A CA 1
ATOM 1648 C C . VAL A 1 193 ? 1.402 -1.044 16.274 1.00 97.12 193 VAL A C 1
ATOM 1650 O O . VAL A 1 193 ? 1.484 -2.138 16.835 1.00 97.12 193 VAL A O 1
ATOM 1653 N N . ASP A 1 194 ? 1.623 -0.839 14.978 1.00 92.06 194 ASP A N 1
ATOM 1654 C CA . ASP A 1 194 ? 1.915 -1.882 13.986 1.00 92.06 194 ASP A CA 1
ATOM 1655 C C . ASP A 1 194 ? 3.414 -2.134 13.763 1.00 92.06 194 ASP A C 1
ATOM 1657 O O . ASP A 1 194 ? 4.252 -1.297 14.170 1.00 92.06 194 ASP A O 1
#

Radius of gyration: 16.61 Å; chains: 1; bounding box: 42×36×47 Å

Foldseek 3Di:
DAQEDEDELAQFAAVVRLDDDPDGQFDWPWDFDSDDDPDRFAAQGPTADTDLVDTDVVSVVVVQVVLVVSVVVNHAYEYAHEERRHHRCSLQDDLVSSLVSLLVNQLSPLVRPRYAAAPHAAPVRSPNADLVNSVVSLVSNCVSRPVLHAYDYEHDPDADPCLPPSHQAAAYADDDPVCLVVVCVVSVHHYDPD

Secondary structure (DSSP, 8-state):
--SEEEEESS---BTTB-PPPS--SS-EEE-------S-SS----TT-EE-TTS--HHHHHHHHHHHHHHHHTT-EEEEEEE-S--SSSGGG--HHHHHHHHHHHHHHHTT-TTEEEEEEESGGG-TT--HHHHHHHHHHHHHH-TT---EEEE-SSSPP-TTSTT--SEEE--S-GGGHHHHHHHH-S-EEE-

pLDDT: mean 94.97, std 7.3, range [66.81, 98.94]